Protein AF-A0A7J6W605-F1 (afdb_monomer_lite)

Sequence (290 aa):
GKMGASLHRSYKHRAIGGKPPYLTPFFGMFGYGGFIASMHLGRHAEVSSKTKDSKKVYTLHLSREALINSREKTWKTDGGIRDPLEDEISSSPHGSFTKVEISELKLKLLDIGQLKCRLKDIYFPYIQCDEMLGTGKTTTPIQFQVNDDDLADLEGGEVAITNVNSCNGPDFVLQLRILYQDASTVTSSGEPQEAHARLKCVYYPIVKGKESINTILERLRVEGDIVAETFDTFSRTSIRRLGRLLPDARWVAFQVCRQILGLNPGQQWKLSSWSTLGVEGISSGVLKCV

Foldseek 3Di:
DDQQPDPLCVVVVVQFPDDPVLQDPSPPNGRCVVVCVLVQFAQKKKKWWWDQPDQKIKIWIDGNCQVVVPPDPDGDGDIDIGGDDPVRCVVCVSRIDIDMDHPHTPDDDDDLLVVLQVVCQQQVCQQWNCPPPDDSDTDGNDFDDDPNDTSNPRCDHLVNLDVVQWDPDDKDKDKDKDWADDPVCPPDPDDTDIHIDMKTKIWFDQDPNRTSVVVSVVRCVVSVNPCPDDPQRDQLEWDDRSSGTDVPPGDSDDVVVCVVVVVDPDDDDDDPDDDDDDDDDDPDTDIRID

Structure (mmCIF, N/CA/C/O backbone):
data_AF-A0A7J6W605-F1
#
_entry.id   AF-A0A7J6W605-F1
#
loop_
_atom_site.group_PDB
_atom_site.id
_atom_site.type_symbol
_atom_site.label_atom_id
_atom_site.label_alt_id
_atom_site.label_comp_id
_atom_site.label_asym_id
_atom_site.label_entity_id
_atom_site.label_seq_id
_atom_site.pdbx_PDB_ins_code
_atom_site.Cartn_x
_atom_site.Cartn_y
_atom_site.Cartn_z
_atom_site.occupancy
_atom_site.B_iso_or_equiv
_atom_site.auth_seq_id
_atom_site.auth_comp_id
_atom_site.auth_asym_id
_atom_site.auth_atom_id
_atom_site.pdbx_PDB_model_num
ATOM 1 N N . GLY A 1 1 ? 22.984 4.582 -11.626 1.00 57.59 1 GLY A N 1
ATOM 2 C CA . GLY A 1 1 ? 22.514 5.152 -10.342 1.00 57.59 1 GLY A CA 1
ATOM 3 C C . GLY A 1 1 ? 23.136 4.399 -9.178 1.00 57.59 1 GLY A C 1
ATOM 4 O O . GLY A 1 1 ? 23.666 3.320 -9.397 1.00 57.59 1 GLY A O 1
ATOM 5 N N . LYS A 1 2 ? 23.101 4.942 -7.954 1.00 64.50 2 LYS A N 1
ATOM 6 C CA . LYS A 1 2 ? 23.580 4.240 -6.749 1.00 64.50 2 LYS A CA 1
ATOM 7 C C . LYS A 1 2 ? 22.385 3.651 -6.002 1.00 64.50 2 LYS A C 1
ATOM 9 O O . LYS A 1 2 ? 21.444 4.378 -5.693 1.00 64.50 2 LYS A O 1
ATOM 14 N N . MET A 1 3 ? 22.416 2.353 -5.708 1.00 65.38 3 MET A N 1
ATOM 15 C CA . MET A 1 3 ? 21.378 1.732 -4.885 1.00 65.38 3 MET A CA 1
ATOM 16 C C . MET A 1 3 ? 21.363 2.406 -3.505 1.00 65.38 3 MET A C 1
ATOM 18 O O . MET A 1 3 ? 22.424 2.665 -2.936 1.00 65.38 3 MET A O 1
ATOM 22 N N . GLY A 1 4 ? 20.181 2.773 -3.010 1.00 63.22 4 GLY A N 1
ATOM 23 C CA . GLY A 1 4 ? 20.048 3.543 -1.771 1.00 63.22 4 GLY A CA 1
ATOM 24 C C . GLY A 1 4 ? 20.180 5.057 -1.902 1.00 63.22 4 GLY A C 1
ATOM 25 O O . GLY A 1 4 ? 19.908 5.783 -0.942 1.00 63.22 4 GLY A O 1
ATOM 26 N N . ALA A 1 5 ? 20.553 5.567 -3.078 1.00 62.28 5 ALA A N 1
ATOM 27 C CA . ALA A 1 5 ? 20.448 6.989 -3.368 1.00 62.28 5 ALA A CA 1
ATOM 28 C C . ALA A 1 5 ? 18.992 7.302 -3.721 1.00 62.28 5 ALA A C 1
ATOM 30 O O . ALA A 1 5 ? 18.555 7.149 -4.857 1.00 62.28 5 ALA A O 1
ATOM 31 N N . SER A 1 6 ? 18.220 7.709 -2.717 1.00 64.06 6 SER A N 1
ATOM 32 C CA . SER A 1 6 ? 16.871 8.214 -2.933 1.00 64.06 6 SER A CA 1
ATOM 33 C C . SER A 1 6 ? 16.889 9.734 -2.903 1.00 64.06 6 SER A C 1
ATOM 35 O O . SER A 1 6 ? 17.181 10.314 -1.858 1.00 64.06 6 SER A O 1
ATOM 37 N N . LEU A 1 7 ? 16.517 10.378 -4.015 1.00 66.00 7 LEU A N 1
ATOM 38 C CA . LEU A 1 7 ? 16.208 11.817 -4.032 1.00 66.00 7 LEU A CA 1
ATOM 39 C C . LEU A 1 7 ? 15.161 12.159 -2.971 1.00 66.00 7 LEU A C 1
ATOM 41 O O . LEU A 1 7 ? 15.209 13.193 -2.330 1.00 66.00 7 LEU A O 1
ATOM 45 N N . HIS A 1 8 ? 14.270 11.217 -2.702 1.00 62.38 8 HIS A N 1
ATOM 46 C CA . HIS A 1 8 ? 13.232 11.332 -1.705 1.00 62.38 8 HIS A CA 1
ATOM 47 C C . HIS A 1 8 ? 13.766 11.522 -0.263 1.00 62.38 8 HIS A C 1
ATOM 49 O O . HIS A 1 8 ? 13.072 12.067 0.597 1.00 62.38 8 HIS A O 1
ATOM 55 N N . ARG A 1 9 ? 15.031 11.159 0.012 1.00 64.06 9 ARG A N 1
ATOM 56 C CA . ARG A 1 9 ? 15.681 11.409 1.308 1.00 64.06 9 ARG A CA 1
ATOM 57 C C . ARG A 1 9 ? 15.825 12.905 1.604 1.00 64.06 9 ARG A C 1
ATOM 59 O O . ARG A 1 9 ? 15.680 13.285 2.765 1.00 64.06 9 ARG A O 1
ATOM 66 N N . SER A 1 10 ? 16.069 13.750 0.598 1.00 66.12 10 SER A N 1
ATOM 67 C CA . SER A 1 10 ? 16.176 15.204 0.809 1.00 66.12 10 SER A CA 1
ATOM 68 C C . SER A 1 10 ? 14.838 15.825 1.233 1.00 66.12 10 SER A C 1
ATOM 70 O O . SER A 1 10 ? 14.813 16.830 1.940 1.00 66.12 10 SER A O 1
ATOM 72 N N . TYR A 1 11 ? 13.723 15.166 0.907 1.00 69.38 11 TYR A N 1
ATOM 73 C CA . TYR A 1 11 ? 12.371 15.581 1.280 1.00 69.38 11 TYR A CA 1
ATOM 74 C C . TYR A 1 11 ? 11.881 14.982 2.606 1.00 69.38 11 TYR A C 1
ATOM 76 O O . TYR A 1 11 ? 10.733 15.209 2.977 1.00 69.38 11 TYR A O 1
ATOM 84 N N . LYS A 1 12 ? 12.726 14.263 3.366 1.00 69.50 12 LYS A N 1
ATOM 85 C CA . LYS A 1 12 ? 12.335 13.649 4.652 1.00 69.50 12 LYS A CA 1
ATOM 86 C C . LYS A 1 12 ? 11.742 14.664 5.638 1.00 69.50 12 LYS A C 1
ATOM 88 O O . LYS A 1 12 ? 10.815 14.320 6.361 1.00 69.50 12 LYS A O 1
ATOM 93 N N . HIS A 1 13 ? 12.237 15.902 5.642 1.00 69.81 13 HIS A N 1
ATOM 94 C CA . HIS A 1 13 ? 11.709 16.973 6.493 1.00 69.81 13 HIS A CA 1
ATOM 95 C C . HIS A 1 13 ? 10.225 17.271 6.214 1.00 69.81 13 HIS A C 1
ATOM 97 O O . HIS A 1 13 ? 9.493 17.588 7.140 1.00 69.81 13 HIS A O 1
ATOM 103 N N . ARG A 1 14 ? 9.744 17.079 4.974 1.00 72.62 14 ARG A N 1
ATOM 104 C CA . ARG A 1 14 ? 8.328 17.272 4.604 1.00 72.62 14 ARG A CA 1
ATOM 105 C C . ARG A 1 14 ? 7.396 16.196 5.163 1.00 72.62 14 ARG A C 1
ATOM 107 O O . ARG A 1 14 ? 6.183 16.371 5.147 1.00 72.62 14 ARG A O 1
ATOM 114 N N . ALA A 1 15 ? 7.952 15.079 5.628 1.00 69.31 15 ALA A N 1
ATOM 115 C CA . ALA A 1 15 ? 7.196 14.037 6.312 1.00 69.31 15 ALA A CA 1
ATOM 116 C C . ALA A 1 15 ? 7.002 14.332 7.813 1.00 69.31 15 ALA A C 1
ATOM 118 O O . ALA A 1 15 ? 6.286 13.593 8.482 1.00 69.31 15 ALA A O 1
ATOM 119 N N . ILE A 1 16 ? 7.648 15.375 8.349 1.00 68.06 16 ILE A N 1
ATOM 120 C CA . ILE A 1 16 ? 7.584 15.780 9.759 1.00 68.06 16 ILE A CA 1
ATOM 121 C C . ILE A 1 16 ? 6.703 17.033 9.866 1.00 68.06 16 ILE A C 1
ATOM 123 O O . ILE A 1 16 ? 6.793 17.922 9.025 1.00 68.06 16 ILE A O 1
ATOM 127 N N . GLY A 1 17 ? 5.836 17.099 10.882 1.00 60.41 17 GLY A N 1
ATOM 128 C CA . GLY A 1 17 ? 5.016 18.288 11.163 1.00 60.41 17 GLY A CA 1
ATOM 129 C C . GLY A 1 17 ? 3.848 18.536 10.196 1.00 60.41 17 GLY A C 1
ATOM 130 O O . GLY A 1 17 ? 3.295 19.633 10.173 1.00 60.41 17 GLY A O 1
ATOM 131 N N . GLY A 1 18 ? 3.460 17.543 9.385 1.00 69.00 18 GLY A N 1
ATOM 132 C CA . GLY A 1 18 ? 2.234 17.611 8.580 1.00 69.00 18 GLY A CA 1
ATOM 133 C C . GLY A 1 18 ? 0.972 17.686 9.450 1.00 69.00 18 GLY A C 1
ATOM 134 O O . GLY A 1 18 ? 1.028 17.448 10.650 1.00 69.00 18 GLY A O 1
ATOM 135 N N . LYS A 1 19 ? -0.191 17.983 8.861 1.00 74.38 19 LYS A N 1
ATOM 136 C CA . LYS A 1 19 ? -1.471 17.920 9.589 1.00 74.38 19 LYS A CA 1
ATOM 137 C C . LYS A 1 19 ? -2.012 16.480 9.611 1.00 74.38 19 LYS A C 1
ATOM 139 O O . LYS A 1 19 ? -1.843 15.769 8.613 1.00 74.38 19 LYS A O 1
ATOM 144 N N . PRO A 1 20 ? -2.677 16.040 10.697 1.00 73.19 20 PRO A N 1
ATOM 145 C CA . PRO A 1 20 ? -3.442 14.795 10.691 1.00 73.19 20 PRO A CA 1
ATOM 146 C C . PRO A 1 20 ? -4.419 14.734 9.502 1.00 73.19 20 PRO A C 1
ATOM 148 O O . PRO A 1 20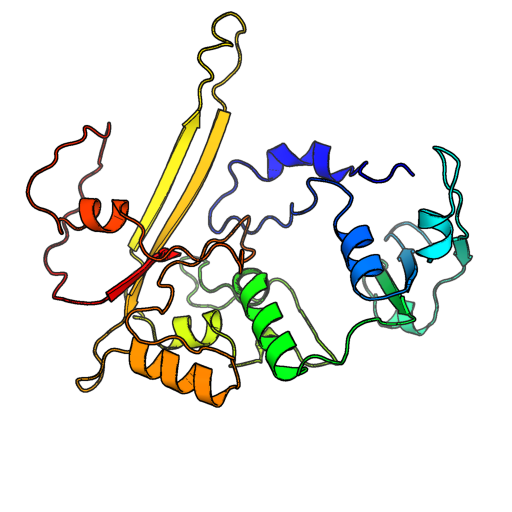 ? -4.933 15.785 9.114 1.00 73.19 20 PRO A O 1
ATOM 151 N N . PRO A 1 21 ? -4.683 13.548 8.918 1.00 73.50 21 PRO A N 1
ATOM 152 C CA . PRO A 1 21 ? -4.197 12.215 9.303 1.00 73.50 21 PRO A CA 1
ATOM 153 C C . PRO A 1 21 ? -2.798 11.847 8.768 1.00 73.50 21 PRO A C 1
ATOM 155 O O . PRO A 1 21 ? -2.443 10.672 8.692 1.00 73.50 21 PRO A O 1
ATOM 158 N N . TYR A 1 22 ? -1.973 12.844 8.431 1.00 80.75 22 TYR A N 1
ATOM 159 C CA . TYR A 1 22 ? -0.584 12.670 7.991 1.00 80.75 22 TYR A CA 1
ATOM 160 C C . TYR A 1 22 ? -0.449 11.838 6.703 1.00 80.75 22 TYR A C 1
ATOM 162 O O . TYR A 1 22 ? 0.471 11.035 6.565 1.00 80.75 22 TYR A O 1
ATOM 170 N N . LEU A 1 23 ? -1.352 12.048 5.737 1.00 79.00 23 LEU A N 1
ATOM 171 C CA . LEU A 1 23 ? -1.399 11.326 4.455 1.00 79.00 23 LEU A CA 1
ATOM 172 C C . LEU A 1 23 ? -0.409 11.865 3.418 1.00 79.00 23 LEU A C 1
ATOM 174 O O . LEU A 1 23 ? -0.731 12.025 2.243 1.00 79.00 23 LEU A O 1
ATOM 178 N N . THR A 1 24 ? 0.820 12.157 3.829 1.00 78.25 24 THR A N 1
ATOM 179 C CA . THR A 1 24 ? 1.853 12.586 2.889 1.00 78.25 24 THR A CA 1
ATOM 180 C C . THR A 1 24 ? 2.593 11.355 2.360 1.00 78.25 24 THR A C 1
ATOM 182 O O . THR A 1 24 ? 3.157 10.603 3.155 1.00 78.25 24 THR A O 1
ATOM 185 N N . PRO A 1 25 ? 2.614 11.096 1.036 1.00 74.19 25 PRO A N 1
ATOM 186 C CA . PRO A 1 25 ? 3.151 9.856 0.460 1.00 74.19 25 PRO A CA 1
ATOM 187 C C . PRO A 1 25 ? 4.691 9.820 0.455 1.00 74.19 25 PRO A C 1
ATOM 189 O O . PRO A 1 25 ? 5.326 9.316 -0.471 1.00 74.19 25 PRO A O 1
ATOM 192 N N . PHE A 1 26 ? 5.323 10.351 1.505 1.00 77.25 26 PHE A N 1
ATOM 193 C CA . PHE A 1 26 ? 6.764 10.440 1.641 1.00 77.25 26 PHE A CA 1
ATOM 194 C C . PHE A 1 26 ? 7.385 9.146 2.219 1.00 77.25 26 PHE A C 1
ATOM 196 O O . PHE A 1 26 ? 8.139 9.173 3.196 1.00 77.25 26 PHE A O 1
ATOM 203 N N . PHE A 1 27 ? 7.113 7.990 1.605 1.00 78.12 27 PHE A N 1
ATOM 204 C CA . PHE A 1 27 ? 7.544 6.682 2.131 1.00 78.12 27 PHE A CA 1
ATOM 205 C C . PHE A 1 27 ? 9.023 6.344 1.873 1.00 78.12 27 PHE A C 1
ATOM 207 O O . PHE A 1 27 ? 9.638 5.578 2.622 1.00 78.12 27 PHE A O 1
ATOM 214 N N . GLY A 1 28 ? 9.614 6.900 0.813 1.00 74.38 28 GLY A N 1
ATOM 215 C CA . GLY A 1 28 ? 10.965 6.571 0.357 1.00 74.38 28 GLY A CA 1
ATOM 216 C C . GLY A 1 28 ? 12.072 7.135 1.251 1.00 74.38 28 GLY A C 1
ATOM 217 O O . GLY A 1 28 ? 12.635 8.184 0.959 1.00 74.38 28 GLY A O 1
ATOM 218 N N . MET A 1 29 ? 12.434 6.443 2.334 1.00 72.00 29 MET A N 1
ATOM 219 C CA . MET A 1 29 ? 13.548 6.879 3.198 1.00 72.00 29 MET A CA 1
ATOM 220 C C . MET A 1 29 ? 14.916 6.363 2.751 1.00 72.00 29 MET A C 1
ATOM 222 O O . MET A 1 29 ? 15.926 7.064 2.847 1.00 72.00 29 MET A O 1
ATOM 226 N N . PHE A 1 30 ? 14.957 5.095 2.337 1.00 76.06 30 PHE A N 1
ATOM 227 C CA . PHE A 1 30 ? 16.211 4.352 2.238 1.00 76.06 30 PHE A CA 1
ATOM 228 C C . PHE A 1 30 ? 16.666 4.115 0.802 1.00 76.06 30 PHE A C 1
ATOM 230 O O . PHE A 1 30 ? 17.845 3.884 0.602 1.00 76.06 30 PHE A O 1
ATOM 237 N N . GLY A 1 31 ? 15.771 4.192 -0.189 1.00 78.88 31 GLY A N 1
ATOM 238 C CA . GLY A 1 31 ? 16.135 4.009 -1.601 1.00 78.88 31 GLY A CA 1
ATOM 239 C C . GLY A 1 31 ? 16.406 2.564 -2.030 1.00 78.88 31 GLY A C 1
ATOM 240 O O . GLY A 1 31 ? 16.980 2.359 -3.093 1.00 78.88 31 GLY A O 1
ATOM 241 N N . TYR A 1 32 ? 15.998 1.581 -1.222 1.00 83.00 32 TYR A N 1
ATOM 242 C CA . TYR A 1 32 ? 16.122 0.149 -1.533 1.00 83.00 32 TYR A CA 1
ATOM 243 C C . TYR A 1 32 ? 14.769 -0.562 -1.676 1.00 83.00 32 TYR A C 1
ATOM 245 O O . TYR A 1 32 ? 14.723 -1.670 -2.190 1.00 83.00 32 TYR A O 1
ATOM 253 N N . GLY A 1 33 ? 13.665 0.058 -1.235 1.00 86.44 33 GLY A N 1
ATOM 254 C CA . GLY A 1 33 ? 12.371 -0.618 -1.071 1.00 86.44 33 GLY A CA 1
ATOM 255 C C . GLY A 1 33 ? 11.858 -1.302 -2.339 1.00 86.44 33 GLY A C 1
ATOM 256 O O . GLY A 1 33 ? 11.615 -2.502 -2.317 1.00 86.44 33 GLY A O 1
ATOM 257 N N . GLY A 1 34 ? 11.760 -0.566 -3.451 1.00 87.94 34 GLY A N 1
ATOM 258 C CA . GLY A 1 34 ? 11.280 -1.129 -4.720 1.00 87.94 34 GLY A CA 1
ATOM 259 C C . GLY A 1 34 ? 12.187 -2.231 -5.272 1.00 87.94 34 GLY A C 1
ATOM 260 O O . GLY A 1 34 ? 11.702 -3.237 -5.771 1.00 87.94 34 GLY A O 1
ATOM 261 N N . PHE A 1 35 ? 13.500 -2.079 -5.104 1.00 86.38 35 PHE A N 1
ATOM 262 C CA . PHE A 1 35 ? 14.483 -3.060 -5.549 1.00 86.38 35 PHE A CA 1
ATOM 263 C C . PHE A 1 35 ? 14.418 -4.362 -4.739 1.00 86.38 35 PHE A C 1
ATOM 265 O O . PHE A 1 35 ? 14.412 -5.453 -5.299 1.00 86.38 35 PHE A O 1
ATOM 272 N N . ILE A 1 36 ? 14.345 -4.257 -3.410 1.00 88.56 36 ILE A N 1
ATOM 273 C CA . ILE A 1 36 ? 14.202 -5.428 -2.541 1.00 88.56 36 ILE A CA 1
ATOM 274 C C . ILE A 1 36 ? 12.865 -6.117 -2.810 1.00 88.56 36 ILE A C 1
ATOM 276 O O . ILE A 1 36 ? 12.840 -7.338 -2.911 1.00 88.56 36 ILE A O 1
ATOM 280 N N . ALA A 1 37 ? 11.779 -5.356 -2.978 1.00 90.94 37 ALA A N 1
ATOM 281 C CA . ALA A 1 37 ? 10.467 -5.915 -3.287 1.00 90.94 37 ALA A CA 1
ATOM 282 C C . ALA A 1 37 ? 10.479 -6.701 -4.607 1.00 90.94 37 ALA A C 1
ATOM 284 O O . ALA A 1 37 ? 10.053 -7.853 -4.628 1.00 90.94 37 ALA A O 1
ATOM 285 N N . SER A 1 38 ? 11.026 -6.135 -5.687 1.00 92.06 38 SER A N 1
ATOM 286 C CA . SER A 1 38 ? 11.052 -6.820 -6.982 1.00 92.06 38 SER A CA 1
ATOM 287 C C . SER A 1 38 ? 11.907 -8.091 -6.961 1.00 92.06 38 SER A C 1
ATOM 289 O O . SER A 1 38 ? 11.465 -9.141 -7.423 1.00 92.06 38 SER A O 1
ATOM 291 N N . MET A 1 39 ? 13.085 -8.036 -6.331 1.00 90.75 39 MET A N 1
ATOM 292 C CA . MET A 1 39 ? 13.974 -9.196 -6.177 1.00 90.75 39 MET A CA 1
ATOM 293 C C . MET A 1 39 ? 13.464 -10.222 -5.156 1.00 90.75 39 MET A C 1
ATOM 295 O O . MET A 1 39 ? 13.917 -11.371 -5.157 1.00 90.75 39 MET A O 1
ATOM 299 N N . HIS A 1 40 ? 12.554 -9.835 -4.263 1.00 89.94 40 HIS A N 1
ATOM 300 C CA . HIS A 1 40 ? 11.866 -10.762 -3.371 1.00 89.94 40 HIS A CA 1
ATOM 301 C C . HIS A 1 40 ? 10.781 -11.534 -4.130 1.00 89.94 40 HIS A C 1
ATOM 303 O O . HIS A 1 40 ? 10.715 -12.756 -4.014 1.00 89.94 40 HIS A O 1
ATOM 309 N N . LEU A 1 41 ? 9.994 -10.834 -4.953 1.00 91.62 41 LEU A N 1
ATOM 310 C CA . LEU A 1 41 ? 8.881 -11.407 -5.712 1.00 91.62 41 LEU A CA 1
ATOM 311 C C . LEU A 1 41 ? 9.340 -12.300 -6.873 1.00 91.62 41 LEU A C 1
ATOM 313 O O . LEU A 1 41 ? 8.776 -13.377 -7.061 1.00 91.62 41 LEU A O 1
ATOM 317 N N . GLY A 1 42 ? 10.371 -11.893 -7.618 1.00 93.12 42 GLY A N 1
ATOM 318 C CA . GLY A 1 42 ? 10.865 -12.623 -8.788 1.00 93.12 42 GLY A CA 1
ATOM 319 C C . GLY A 1 42 ? 12.385 -12.623 -8.923 1.00 93.12 42 GLY A C 1
ATOM 320 O O . GLY A 1 42 ? 13.126 -12.348 -7.967 1.00 93.12 42 GLY A O 1
ATOM 321 N N . ARG A 1 43 ? 12.870 -12.997 -10.109 1.00 93.12 43 ARG A N 1
ATOM 322 C CA . ARG A 1 43 ? 14.308 -12.961 -10.449 1.00 93.12 43 ARG A CA 1
ATOM 323 C C . ARG A 1 43 ? 14.652 -11.820 -11.395 1.00 93.12 43 ARG A C 1
ATOM 325 O O . ARG A 1 43 ? 15.775 -11.320 -11.341 1.00 93.12 43 ARG A O 1
ATOM 332 N N . HIS A 1 44 ? 13.673 -11.360 -12.165 1.00 93.94 44 HIS A N 1
ATOM 333 C CA . HIS A 1 44 ? 13.831 -10.277 -13.119 1.00 93.94 44 HIS A CA 1
ATOM 334 C C . HIS A 1 44 ? 12.788 -9.191 -12.881 1.00 93.94 44 HIS A C 1
ATOM 336 O O . HIS A 1 44 ? 11.654 -9.481 -12.500 1.00 93.94 44 HIS A O 1
ATOM 342 N N . ALA A 1 45 ? 13.188 -7.940 -13.088 1.00 95.75 45 ALA A N 1
ATOM 343 C CA . ALA A 1 45 ? 12.281 -6.809 -13.070 1.00 95.75 45 ALA A CA 1
ATOM 344 C C . ALA A 1 45 ? 12.635 -5.810 -14.170 1.00 95.75 45 ALA A C 1
ATOM 346 O O . ALA A 1 45 ? 13.779 -5.368 -14.260 1.00 95.75 45 ALA A O 1
ATOM 347 N N . GLU A 1 46 ? 11.651 -5.427 -14.969 1.00 95.94 46 GLU A N 1
ATOM 348 C CA . GLU A 1 46 ? 11.752 -4.346 -15.939 1.00 95.94 46 GLU A CA 1
ATOM 349 C C . GLU A 1 46 ? 10.992 -3.130 -15.418 1.00 95.94 46 GLU A C 1
ATOM 351 O O . GLU A 1 46 ? 9.836 -3.225 -15.007 1.00 95.94 46 GLU A O 1
ATOM 356 N N . VAL A 1 47 ? 11.657 -1.978 -15.412 1.00 95.94 47 VAL A N 1
ATOM 357 C CA . VAL A 1 47 ? 11.048 -0.699 -15.056 1.00 95.94 47 VAL A CA 1
ATOM 358 C C . VAL A 1 47 ? 10.975 0.152 -16.312 1.00 95.94 47 VAL A C 1
ATOM 360 O O . VAL A 1 47 ? 12.011 0.564 -16.826 1.00 95.94 47 VAL A O 1
ATOM 363 N N . SER A 1 48 ? 9.761 0.443 -16.770 1.00 96.88 48 SER A N 1
ATOM 364 C CA . SER A 1 48 ? 9.488 1.390 -17.854 1.00 96.88 48 SER A CA 1
ATOM 365 C C . SER A 1 48 ? 8.913 2.674 -17.263 1.00 96.88 48 SER A C 1
ATOM 367 O O . SER A 1 48 ? 7.951 2.629 -16.496 1.00 96.88 48 SER A O 1
ATOM 369 N N . SER A 1 49 ? 9.491 3.831 -17.576 1.00 96.81 49 SER A N 1
ATOM 370 C CA . SER A 1 49 ? 9.029 5.109 -17.025 1.00 96.81 49 SER A CA 1
ATOM 371 C C . SER A 1 49 ? 9.062 6.229 -18.055 1.00 96.81 49 SER A C 1
ATOM 373 O O . SER A 1 49 ? 9.998 6.356 -18.850 1.00 96.81 49 SER A O 1
ATOM 375 N N . LYS A 1 50 ? 8.032 7.074 -18.004 1.00 96.38 50 LYS A N 1
ATOM 376 C CA . LYS A 1 50 ? 7.892 8.274 -18.822 1.00 96.38 50 LYS A CA 1
ATOM 377 C C . LYS A 1 50 ? 7.426 9.422 -17.940 1.00 96.38 50 LYS A C 1
ATOM 379 O O . LYS A 1 50 ? 6.386 9.339 -17.288 1.00 96.38 50 LYS A O 1
ATOM 384 N N . THR A 1 51 ? 8.180 10.515 -17.944 1.00 95.25 51 THR A N 1
ATOM 385 C CA . THR A 1 51 ? 7.760 11.768 -17.310 1.00 95.25 51 THR A CA 1
ATOM 386 C C . THR A 1 51 ? 6.846 12.560 -18.242 1.00 95.25 51 THR A C 1
ATOM 388 O O . THR A 1 51 ? 6.832 12.340 -19.455 1.00 95.25 51 THR A O 1
ATOM 391 N N . LYS A 1 52 ? 6.104 13.520 -17.680 1.00 93.81 52 LYS A N 1
ATOM 392 C CA . LYS A 1 52 ? 5.173 14.365 -18.440 1.00 93.81 52 LYS A CA 1
ATOM 393 C C . LYS A 1 52 ? 5.866 15.128 -19.575 1.00 93.81 52 LYS A C 1
ATOM 395 O O . LYS A 1 52 ? 5.314 15.240 -20.663 1.00 93.81 52 LYS A O 1
ATOM 400 N N . ASP A 1 53 ? 7.095 15.576 -19.327 1.00 93.12 53 ASP A N 1
ATOM 401 C CA . ASP A 1 53 ? 7.874 16.384 -20.271 1.00 93.12 53 ASP A CA 1
ATOM 402 C C . ASP A 1 53 ? 8.664 15.536 -21.282 1.00 93.12 53 ASP A C 1
ATOM 404 O O . ASP A 1 53 ? 9.093 16.034 -22.323 1.00 93.12 53 ASP A O 1
ATOM 408 N N . SER A 1 54 ? 8.865 14.244 -21.002 1.00 93.25 54 SER A N 1
ATOM 409 C CA . SER A 1 54 ? 9.563 13.341 -21.917 1.00 93.25 54 SER A CA 1
ATOM 410 C C . SER A 1 54 ? 8.617 12.801 -22.983 1.00 93.25 54 SER A C 1
ATOM 412 O O . SER A 1 54 ? 7.525 12.319 -22.680 1.00 93.25 54 SER A O 1
ATOM 414 N N . LYS A 1 55 ? 9.073 12.783 -24.240 1.00 94.50 55 LYS A N 1
ATOM 415 C CA . LYS A 1 55 ? 8.391 12.074 -25.337 1.00 94.50 55 LYS A CA 1
ATOM 416 C C . LYS A 1 55 ? 8.739 10.584 -25.396 1.00 94.50 55 LYS A C 1
ATOM 418 O O . LYS A 1 55 ? 7.991 9.821 -25.991 1.00 94.50 55 LYS A O 1
ATOM 423 N N . LYS A 1 56 ? 9.858 10.179 -24.789 1.00 97.25 56 LYS A N 1
ATOM 424 C CA . LYS A 1 56 ? 10.372 8.805 -24.823 1.00 97.25 56 LYS A CA 1
ATOM 425 C C . LYS A 1 56 ? 10.150 8.090 -23.492 1.00 97.25 56 LYS A C 1
ATOM 427 O O . LYS A 1 56 ? 10.110 8.731 -22.436 1.00 97.25 56 LYS A O 1
ATOM 432 N N . VAL A 1 57 ? 10.052 6.768 -23.565 1.00 97.56 57 VAL A N 1
ATOM 433 C CA . VAL A 1 57 ? 10.040 5.869 -22.411 1.00 97.56 57 VAL A CA 1
ATOM 434 C C . VAL A 1 57 ? 11.460 5.394 -22.155 1.00 97.56 57 VAL A C 1
ATOM 436 O O . VAL A 1 57 ? 12.152 4.958 -23.076 1.00 97.56 57 VAL A O 1
ATOM 439 N N . TYR A 1 58 ? 11.880 5.474 -20.898 1.00 97.00 58 TYR A N 1
ATOM 440 C CA . TYR A 1 58 ? 13.151 4.940 -20.431 1.00 97.00 58 TYR A CA 1
ATOM 441 C C . TYR A 1 58 ? 12.908 3.591 -19.768 1.00 97.00 58 TYR A C 1
ATOM 443 O O . TYR A 1 58 ? 12.041 3.485 -18.896 1.00 97.00 58 TYR A O 1
ATOM 451 N N . THR A 1 59 ? 13.679 2.585 -20.166 1.00 96.69 59 THR A N 1
ATOM 452 C CA . THR A 1 59 ? 13.602 1.235 -19.610 1.00 96.69 59 THR A CA 1
ATOM 453 C C . THR A 1 59 ? 14.870 0.890 -18.842 1.00 96.69 59 THR A C 1
ATOM 455 O O . THR A 1 59 ? 15.976 1.306 -19.198 1.00 96.69 59 THR A O 1
ATOM 458 N N . LEU A 1 60 ? 14.702 0.138 -17.760 1.00 94.12 60 LEU A N 1
ATOM 459 C CA . LEU A 1 60 ? 15.785 -0.407 -16.956 1.00 94.12 60 LEU A CA 1
ATOM 460 C C . LEU A 1 60 ? 15.474 -1.866 -16.651 1.00 94.12 60 LEU A C 1
ATOM 462 O O . LEU A 1 60 ? 14.434 -2.166 -16.062 1.00 94.12 60 LEU A O 1
ATOM 466 N N . HIS A 1 61 ? 16.396 -2.756 -16.995 1.00 93.06 61 HIS A N 1
ATOM 467 C CA . HIS A 1 61 ? 16.289 -4.172 -16.672 1.00 93.06 61 HIS A CA 1
ATOM 468 C C . HIS A 1 61 ? 17.077 -4.472 -15.410 1.00 93.06 61 HIS A C 1
ATOM 470 O O . HIS A 1 61 ? 18.155 -3.938 -15.189 1.00 93.06 61 HIS A O 1
ATOM 476 N N . LEU A 1 62 ? 16.530 -5.315 -14.546 1.00 90.88 62 LEU A N 1
ATOM 477 C CA . LEU A 1 62 ? 17.168 -5.760 -13.318 1.00 90.88 62 LEU A CA 1
ATOM 478 C C . LEU A 1 62 ? 17.115 -7.281 -13.289 1.00 90.88 62 LEU A C 1
ATOM 480 O O . LEU A 1 62 ? 16.044 -7.870 -13.404 1.00 90.88 62 LEU A O 1
ATOM 484 N N . SER A 1 63 ? 18.268 -7.916 -13.095 1.00 89.69 63 SER A N 1
ATOM 485 C CA . SER A 1 63 ? 18.381 -9.362 -12.894 1.00 89.69 63 SER A CA 1
ATOM 486 C C . SER A 1 63 ? 19.064 -9.636 -11.566 1.00 89.69 63 SER A C 1
ATOM 488 O O . SER A 1 63 ? 20.143 -9.103 -11.286 1.00 89.69 63 SER A O 1
ATOM 490 N N . ARG A 1 64 ? 18.460 -10.510 -10.761 1.00 88.31 64 ARG A N 1
ATOM 491 C CA . ARG A 1 64 ? 19.012 -10.962 -9.483 1.00 88.31 64 ARG A CA 1
ATOM 492 C C . ARG A 1 64 ? 20.405 -11.569 -9.643 1.00 88.31 64 ARG A C 1
ATOM 494 O O . ARG A 1 64 ? 21.274 -11.349 -8.804 1.00 88.31 64 ARG A O 1
ATOM 501 N N . GLU A 1 65 ? 20.619 -12.334 -10.700 1.00 86.25 65 GLU A N 1
ATOM 502 C CA . GLU A 1 65 ? 21.862 -13.047 -10.986 1.00 86.25 65 GLU A CA 1
ATOM 503 C C . GLU A 1 65 ? 22.973 -12.053 -11.309 1.00 86.25 65 GLU A C 1
ATOM 505 O O . GLU A 1 65 ? 24.066 -12.171 -10.759 1.00 86.25 65 GLU A O 1
ATOM 510 N N . ALA A 1 66 ? 22.678 -11.030 -12.115 1.00 82.94 66 ALA A N 1
ATOM 511 C CA . ALA A 1 66 ? 23.625 -9.953 -12.403 1.00 82.94 66 ALA A CA 1
ATOM 512 C C . ALA A 1 66 ? 24.052 -9.208 -11.125 1.00 82.94 66 ALA A C 1
ATOM 514 O O . ALA A 1 66 ? 25.211 -8.823 -10.982 1.00 82.94 66 ALA A O 1
ATOM 515 N N . LEU A 1 67 ? 23.133 -9.052 -10.169 1.00 78.31 67 LEU A N 1
ATOM 516 C CA . LEU A 1 67 ? 23.394 -8.382 -8.895 1.00 78.31 67 LEU A CA 1
ATOM 517 C C . LEU A 1 67 ? 24.232 -9.233 -7.937 1.00 78.31 67 LEU A C 1
ATOM 519 O O . LEU A 1 67 ? 25.138 -8.711 -7.295 1.00 78.31 67 LEU A O 1
ATOM 523 N N . ILE A 1 68 ? 23.942 -10.532 -7.838 1.00 81.50 68 ILE A N 1
ATOM 524 C CA . ILE A 1 68 ? 24.654 -11.453 -6.937 1.00 81.50 68 ILE A CA 1
ATOM 525 C C . ILE A 1 68 ? 26.043 -11.797 -7.473 1.00 81.50 68 ILE A C 1
ATOM 527 O O . ILE A 1 68 ? 26.992 -11.899 -6.701 1.00 81.50 68 ILE A O 1
ATOM 531 N N . ASN A 1 69 ? 26.171 -11.957 -8.790 1.00 76.62 69 ASN A N 1
ATOM 532 C CA . ASN A 1 69 ? 27.428 -12.346 -9.425 1.00 76.62 69 ASN A CA 1
ATOM 533 C C . ASN A 1 69 ? 28.365 -11.154 -9.678 1.00 76.62 69 ASN A C 1
ATOM 535 O O . ASN A 1 69 ? 29.491 -11.351 -10.140 1.00 76.62 69 ASN A O 1
ATOM 539 N N . SER A 1 70 ? 27.935 -9.926 -9.365 1.00 71.44 70 SER A N 1
ATOM 540 C CA . SER A 1 70 ? 28.778 -8.737 -9.465 1.00 71.44 70 SER A CA 1
ATOM 541 C C . SER A 1 70 ? 29.904 -8.795 -8.433 1.00 71.44 70 SER A C 1
ATOM 543 O O . SER A 1 70 ? 29.703 -8.541 -7.247 1.00 71.44 70 SER A O 1
ATOM 545 N N . ARG A 1 71 ? 31.120 -9.095 -8.895 1.00 65.88 71 ARG A N 1
ATOM 546 C CA . ARG A 1 71 ? 32.350 -9.032 -8.082 1.00 65.88 71 ARG A CA 1
ATOM 547 C C . ARG A 1 71 ? 32.875 -7.603 -7.911 1.00 65.88 71 ARG A C 1
ATOM 549 O O . ARG A 1 71 ? 33.764 -7.362 -7.099 1.00 65.88 71 ARG A O 1
ATOM 556 N N . GLU A 1 72 ? 32.331 -6.657 -8.672 1.00 69.12 72 GLU A N 1
ATOM 557 C CA . GLU A 1 72 ? 32.719 -5.251 -8.655 1.00 69.12 72 GLU A CA 1
ATOM 558 C C . GLU A 1 72 ? 31.794 -4.420 -7.755 1.00 69.12 72 GLU A C 1
ATOM 560 O O . GLU A 1 72 ? 30.606 -4.708 -7.604 1.00 69.12 72 GLU A O 1
ATOM 565 N N . LYS A 1 73 ? 32.333 -3.328 -7.188 1.00 68.00 73 LYS A N 1
ATOM 566 C CA . LYS A 1 73 ? 31.554 -2.338 -6.413 1.00 68.00 73 LYS A CA 1
ATOM 567 C C . LYS A 1 73 ? 30.524 -1.588 -7.271 1.00 68.00 73 LYS A C 1
ATOM 569 O O . LYS A 1 73 ? 29.609 -0.970 -6.726 1.00 68.00 73 LYS A O 1
ATOM 574 N N . THR A 1 74 ? 30.687 -1.631 -8.591 1.00 69.06 74 THR A N 1
ATOM 575 C CA . THR A 1 74 ? 29.815 -0.998 -9.576 1.00 69.06 74 THR A CA 1
ATOM 576 C C . THR A 1 74 ? 29.208 -2.093 -10.434 1.00 69.06 74 THR A C 1
ATOM 578 O O . THR A 1 74 ? 29.930 -2.819 -11.102 1.00 69.06 74 THR A O 1
ATOM 581 N N . TRP A 1 75 ? 27.884 -2.200 -10.433 1.00 73.00 75 TRP A N 1
ATOM 582 C CA . TRP A 1 75 ? 27.167 -3.110 -11.317 1.00 73.00 75 TRP A CA 1
ATOM 583 C C . TRP A 1 75 ? 26.597 -2.318 -12.497 1.00 73.00 75 TRP A C 1
ATOM 585 O O . TRP A 1 75 ? 26.166 -1.169 -12.345 1.00 73.00 75 TRP A O 1
ATOM 595 N N . LYS A 1 76 ? 26.631 -2.923 -13.683 1.00 80.38 76 LYS A N 1
ATOM 596 C CA . LYS A 1 76 ? 25.991 -2.409 -14.898 1.00 80.38 76 LYS A CA 1
ATOM 597 C C . LYS A 1 76 ? 24.808 -3.297 -15.228 1.00 80.38 76 LYS A C 1
ATOM 599 O O . LYS A 1 76 ? 24.805 -4.484 -14.910 1.00 80.38 76 LYS A O 1
ATOM 604 N N . THR A 1 77 ? 23.806 -2.713 -15.854 1.00 85.19 77 THR A N 1
ATOM 605 C CA . THR A 1 77 ? 22.623 -3.448 -16.264 1.00 85.19 77 THR A CA 1
ATOM 606 C C . THR A 1 77 ? 22.072 -2.859 -17.539 1.00 85.19 77 THR A C 1
ATOM 608 O O . THR A 1 77 ? 22.435 -1.735 -17.899 1.00 85.19 77 THR A O 1
ATOM 611 N N . ASP A 1 78 ? 21.263 -3.653 -18.221 1.00 86.94 78 ASP A N 1
ATOM 612 C CA . ASP A 1 78 ? 20.700 -3.266 -19.498 1.00 86.94 78 ASP A CA 1
ATOM 613 C C . ASP A 1 78 ? 19.549 -2.272 -19.313 1.00 86.94 78 ASP A C 1
ATOM 615 O O . ASP A 1 78 ? 18.955 -2.132 -18.235 1.00 86.94 78 ASP A O 1
ATOM 619 N N . GLY A 1 79 ? 19.268 -1.536 -20.371 1.00 92.75 79 GLY A N 1
ATOM 620 C CA . GLY A 1 79 ? 18.228 -0.531 -20.402 1.00 92.75 79 GLY A CA 1
ATOM 621 C C . GLY A 1 79 ? 18.158 0.114 -21.772 1.00 92.75 79 GLY A C 1
ATOM 622 O O . GLY A 1 79 ? 19.019 -0.078 -22.629 1.00 92.75 79 GLY A O 1
ATOM 623 N N . GLY A 1 80 ? 17.119 0.905 -21.984 1.00 95.12 80 GLY A N 1
ATOM 624 C CA . GLY A 1 80 ? 16.830 1.420 -23.308 1.00 95.12 80 GLY A CA 1
ATOM 625 C C . GLY A 1 80 ? 16.015 2.695 -23.295 1.00 95.12 80 GLY A C 1
ATOM 626 O O . GLY A 1 80 ? 15.538 3.179 -22.267 1.00 95.12 80 GLY A O 1
ATOM 627 N N . ILE A 1 81 ? 15.883 3.248 -24.493 1.00 97.12 81 ILE A N 1
ATOM 628 C CA . ILE A 1 81 ? 15.014 4.376 -24.789 1.00 97.12 81 ILE A CA 1
ATOM 629 C C . ILE A 1 81 ? 14.151 3.942 -25.964 1.00 97.12 81 ILE A C 1
ATOM 631 O O . ILE A 1 81 ? 14.679 3.554 -27.006 1.00 97.12 81 ILE A O 1
ATOM 635 N N . ARG A 1 82 ? 12.832 4.010 -25.801 1.00 96.88 82 ARG A N 1
ATOM 636 C CA . ARG A 1 82 ? 11.869 3.635 -26.842 1.00 96.88 82 ARG A CA 1
ATOM 637 C C . ARG A 1 82 ? 10.730 4.638 -26.937 1.00 96.88 82 ARG A C 1
ATOM 639 O O . ARG A 1 82 ? 10.562 5.498 -26.067 1.00 96.88 82 ARG A O 1
ATOM 646 N N . ASP A 1 83 ? 9.961 4.536 -28.010 1.00 97.25 83 ASP A N 1
ATOM 647 C CA . ASP A 1 83 ? 8.677 5.219 -28.097 1.00 97.25 83 ASP A CA 1
ATOM 648 C C . ASP A 1 83 ? 7.643 4.566 -27.156 1.00 97.25 83 ASP A C 1
ATOM 650 O O . ASP A 1 83 ? 7.769 3.376 -26.831 1.00 97.25 83 ASP A O 1
ATOM 654 N N . PRO A 1 84 ? 6.668 5.344 -26.646 1.00 95.75 84 PRO A N 1
ATOM 655 C CA . PRO A 1 84 ? 5.559 4.800 -25.871 1.00 95.75 84 PRO A CA 1
ATOM 656 C C . PRO A 1 84 ? 4.739 3.817 -26.705 1.00 95.75 84 PRO A C 1
ATOM 658 O O . PRO A 1 84 ? 4.565 4.022 -27.905 1.00 95.75 84 PRO A O 1
ATOM 661 N N . LEU A 1 85 ? 4.238 2.770 -26.060 1.00 95.50 85 LEU A N 1
ATOM 662 C CA . LEU A 1 85 ? 3.309 1.834 -26.687 1.00 95.50 85 LEU A CA 1
ATOM 663 C C . LEU A 1 85 ? 1.878 2.402 -26.670 1.00 95.50 85 LEU A C 1
ATOM 665 O O . LEU A 1 85 ? 1.553 3.259 -25.847 1.00 95.50 85 LEU A O 1
ATOM 669 N N . GLU A 1 86 ? 1.016 1.926 -27.571 1.00 94.44 86 GLU A N 1
ATOM 670 C CA . GLU A 1 86 ? -0.377 2.396 -27.683 1.00 94.44 86 GLU A CA 1
ATOM 671 C C . GLU A 1 86 ? -1.185 2.161 -26.397 1.00 94.44 86 GLU A C 1
ATOM 673 O O . GLU A 1 86 ? -1.939 3.033 -25.960 1.00 94.44 86 GLU A O 1
ATOM 678 N N . ASP A 1 87 ? -0.983 1.016 -25.739 1.00 93.88 87 ASP A N 1
ATOM 679 C CA . ASP A 1 87 ? -1.601 0.702 -24.450 1.00 93.88 87 ASP A CA 1
ATOM 680 C C . ASP A 1 87 ? -1.137 1.684 -23.364 1.00 93.88 87 ASP A C 1
ATOM 682 O O . ASP A 1 87 ? -1.977 2.264 -22.679 1.00 93.88 87 ASP A O 1
ATOM 686 N N . GLU A 1 88 ? 0.168 1.969 -23.279 1.00 94.44 88 GLU A N 1
ATOM 687 C CA . GLU A 1 88 ? 0.732 2.945 -22.334 1.00 94.44 88 GLU A CA 1
ATOM 688 C C . GLU A 1 88 ? 0.185 4.361 -22.566 1.00 94.44 88 GLU A C 1
ATOM 690 O O . GLU A 1 88 ? -0.068 5.093 -21.605 1.00 94.44 88 GLU A O 1
ATOM 695 N N . ILE A 1 89 ? -0.007 4.764 -23.826 1.00 92.19 89 ILE A N 1
ATOM 696 C CA . ILE A 1 89 ? -0.611 6.057 -24.179 1.00 92.19 89 ILE A CA 1
ATOM 697 C C . ILE A 1 89 ? -2.066 6.094 -23.707 1.00 92.19 89 ILE A C 1
ATOM 699 O O . ILE A 1 89 ? -2.474 7.058 -23.054 1.00 92.19 89 ILE A O 1
ATOM 703 N N . SER A 1 90 ? -2.827 5.035 -23.990 1.00 93.25 90 SER A N 1
ATOM 704 C CA . SER A 1 90 ? -4.242 4.946 -23.621 1.00 93.25 90 SER A CA 1
ATOM 705 C C . SER A 1 90 ? -4.457 4.928 -22.103 1.00 93.25 90 SER A C 1
ATOM 707 O O . SER A 1 90 ? -5.366 5.589 -21.601 1.00 93.25 90 SER A O 1
ATOM 709 N N . SER A 1 91 ? -3.582 4.250 -21.353 1.00 89.56 91 SER A N 1
ATOM 710 C CA . SER A 1 91 ? -3.681 4.102 -19.900 1.00 89.56 91 SER A CA 1
ATOM 711 C C . SER A 1 91 ? -3.080 5.277 -19.123 1.00 89.56 91 SER A C 1
ATOM 713 O O . SER A 1 91 ? -3.211 5.335 -17.900 1.00 89.56 91 SER A O 1
ATOM 715 N N . SER A 1 92 ? -2.394 6.213 -19.792 1.00 92.06 92 SER A N 1
ATOM 716 C CA . SER A 1 92 ? -1.772 7.379 -19.154 1.00 92.06 92 SER A CA 1
ATOM 717 C C . SER A 1 92 ? -2.167 8.706 -19.822 1.00 92.06 92 SER A C 1
ATOM 719 O O . SER A 1 92 ? -1.308 9.454 -20.297 1.00 92.06 92 SER A O 1
ATOM 721 N N . PRO A 1 93 ? -3.458 9.097 -19.779 1.00 90.25 93 PRO A N 1
ATOM 722 C CA . PRO A 1 93 ? -3.941 10.334 -20.409 1.00 90.25 93 PRO A CA 1
ATOM 723 C C . PRO A 1 93 ? -3.264 11.599 -19.853 1.00 90.25 93 PRO A C 1
ATOM 725 O O . PRO A 1 93 ? -3.202 12.634 -20.513 1.00 90.25 93 PRO A O 1
ATOM 728 N N . HIS A 1 94 ? -2.707 11.526 -18.641 1.00 89.94 94 HIS A N 1
ATOM 729 C CA . HIS A 1 94 ? -1.957 12.613 -18.008 1.00 89.94 94 HIS A CA 1
ATOM 730 C C . HIS A 1 94 ? -0.520 12.775 -18.543 1.00 89.94 94 HIS A C 1
ATOM 732 O O . HIS A 1 94 ? 0.180 13.717 -18.159 1.00 89.94 94 HIS A O 1
ATOM 738 N N . GLY A 1 95 ? -0.077 11.872 -19.424 1.00 91.69 95 GLY A N 1
ATOM 739 C CA . GLY A 1 95 ? 1.193 11.943 -20.143 1.00 91.69 95 GLY A CA 1
ATOM 740 C C . GLY A 1 95 ? 2.404 11.382 -19.394 1.00 91.69 95 GLY A C 1
ATOM 741 O O . GLY A 1 95 ? 3.524 11.516 -19.888 1.00 91.69 95 GLY A O 1
ATOM 742 N N . SER A 1 96 ? 2.219 10.758 -18.229 1.00 95.31 96 SER A N 1
ATOM 743 C CA . SER A 1 96 ? 3.302 10.158 -17.441 1.00 95.31 96 SER A CA 1
ATOM 744 C C . SER A 1 96 ? 2.888 8.836 -16.816 1.00 95.31 96 SER A C 1
ATOM 746 O O . SER A 1 96 ? 1.758 8.716 -16.348 1.00 95.31 96 SER A O 1
ATOM 748 N N . PHE A 1 97 ? 3.826 7.897 -16.716 1.00 95.75 97 PHE A N 1
ATOM 749 C CA . PHE A 1 97 ? 3.606 6.619 -16.047 1.00 95.75 97 PHE A CA 1
ATOM 750 C C . PHE A 1 97 ? 4.912 6.028 -15.515 1.00 95.75 97 PHE A C 1
ATOM 752 O O . PHE A 1 97 ? 6.020 6.434 -15.877 1.00 95.75 97 PHE A O 1
ATOM 759 N N . THR A 1 98 ? 4.778 5.044 -14.633 1.00 95.50 98 THR A N 1
ATOM 760 C CA . THR A 1 98 ? 5.857 4.127 -14.267 1.00 95.50 98 THR A CA 1
ATOM 761 C C . THR A 1 98 ? 5.261 2.736 -14.148 1.00 95.50 98 THR A C 1
ATOM 763 O O . THR A 1 98 ? 4.343 2.524 -13.362 1.00 95.50 98 THR A O 1
ATOM 766 N N . LYS A 1 99 ? 5.783 1.810 -14.943 1.00 95.56 99 LYS A N 1
ATOM 767 C CA . LYS A 1 99 ? 5.371 0.413 -15.019 1.00 95.56 99 LYS A CA 1
ATOM 768 C C . LYS A 1 99 ? 6.520 -0.451 -14.512 1.00 95.56 99 LYS A C 1
ATOM 770 O O . LYS A 1 99 ? 7.674 -0.213 -14.871 1.00 95.56 99 LYS A O 1
ATOM 775 N N . VAL A 1 100 ? 6.208 -1.420 -13.655 1.00 96.44 100 VAL A N 1
ATOM 776 C CA . VAL A 1 100 ? 7.178 -2.390 -13.138 1.00 96.44 100 VAL A CA 1
ATOM 777 C C . VAL A 1 100 ? 6.658 -3.784 -13.439 1.00 96.44 100 VAL A C 1
ATOM 779 O O . VAL A 1 100 ? 5.621 -4.181 -12.914 1.00 96.44 100 VAL A O 1
ATOM 782 N N . GLU A 1 101 ? 7.386 -4.518 -14.266 1.00 95.75 101 GLU A N 1
ATOM 783 C CA . GLU A 1 101 ? 7.053 -5.885 -14.661 1.00 95.75 101 GLU A CA 1
ATOM 784 C C . GLU A 1 101 ? 8.040 -6.833 -13.997 1.00 95.75 101 GLU A C 1
ATOM 786 O O . GLU A 1 101 ? 9.248 -6.653 -14.118 1.00 95.75 101 GLU A O 1
ATOM 791 N N . ILE A 1 102 ? 7.536 -7.814 -13.250 1.00 95.44 102 ILE A N 1
ATOM 792 C CA . ILE A 1 102 ? 8.360 -8.774 -12.512 1.00 95.44 102 ILE A CA 1
ATOM 793 C C . ILE A 1 102 ? 8.107 -10.156 -13.100 1.00 95.44 102 ILE A C 1
ATOM 795 O O . ILE A 1 102 ? 6.965 -10.610 -13.150 1.00 95.44 102 ILE A O 1
ATOM 799 N N . SER A 1 103 ? 9.172 -10.835 -13.510 1.00 94.44 103 SER A N 1
ATOM 800 C CA . SER A 1 103 ? 9.112 -12.170 -14.102 1.00 94.44 103 SER A CA 1
ATOM 801 C C . SER A 1 103 ? 9.936 -13.184 -13.304 1.00 94.44 103 SER A C 1
ATOM 803 O O . SER A 1 103 ? 10.705 -12.838 -12.396 1.00 94.44 103 SER A O 1
ATOM 805 N N . GLU A 1 104 ? 9.705 -14.466 -13.603 1.00 93.19 104 GLU A N 1
ATOM 806 C CA . GLU A 1 104 ? 10.244 -15.606 -12.848 1.00 93.19 104 GLU A CA 1
ATOM 807 C C . GLU A 1 104 ? 9.915 -15.513 -11.351 1.00 93.19 104 GLU A C 1
ATOM 809 O O . GLU A 1 104 ? 10.792 -15.450 -10.482 1.00 93.19 104 GLU A O 1
ATOM 814 N N . LEU A 1 105 ? 8.615 -15.442 -11.061 1.00 91.62 105 LEU A N 1
ATOM 815 C CA . LEU A 1 105 ? 8.100 -15.300 -9.705 1.00 91.62 105 LEU A CA 1
ATOM 816 C C . LEU A 1 105 ? 8.505 -16.492 -8.827 1.00 91.62 105 LEU A C 1
ATOM 818 O O . LEU A 1 105 ? 8.439 -17.648 -9.239 1.00 91.62 105 LEU A O 1
ATOM 822 N N . LYS A 1 106 ? 8.907 -16.200 -7.588 1.00 85.56 106 LYS A N 1
ATOM 823 C CA . LYS A 1 106 ? 9.316 -17.209 -6.591 1.00 85.56 106 LYS A CA 1
ATOM 824 C C . LYS A 1 106 ? 8.165 -17.695 -5.722 1.00 85.56 106 LYS A C 1
ATOM 826 O O . LYS A 1 106 ? 8.295 -18.708 -5.038 1.00 85.56 106 LYS A O 1
ATOM 831 N N . LEU A 1 107 ? 7.078 -16.933 -5.678 1.00 74.31 107 LEU A N 1
ATOM 832 C CA . LEU A 1 107 ? 5.974 -17.174 -4.764 1.00 74.31 107 LEU A CA 1
ATOM 833 C C . LEU A 1 107 ? 4.942 -18.098 -5.402 1.00 74.31 107 LEU A C 1
ATOM 835 O O . LEU A 1 107 ? 4.549 -17.916 -6.552 1.00 74.31 107 LEU A O 1
ATOM 839 N N . LYS A 1 108 ? 4.458 -19.059 -4.612 1.00 70.38 108 LYS A N 1
ATOM 840 C CA . LYS A 1 108 ? 3.176 -19.707 -4.889 1.00 70.38 108 LYS A CA 1
ATOM 841 C C . LYS A 1 108 ? 2.088 -18.669 -4.629 1.00 70.38 108 LYS A C 1
ATOM 843 O O . LYS A 1 108 ? 2.164 -17.965 -3.623 1.00 70.38 108 LYS A O 1
ATOM 848 N N . LEU A 1 109 ? 1.145 -18.548 -5.562 1.00 62.47 109 LEU A N 1
ATOM 849 C CA . LEU A 1 109 ? 0.058 -17.571 -5.518 1.00 62.47 109 LEU A CA 1
ATOM 850 C C . LEU A 1 109 ? -0.588 -17.566 -4.125 1.00 62.47 109 LEU A C 1
ATOM 852 O O . LEU A 1 109 ? -1.085 -18.592 -3.663 1.00 62.47 109 LEU A O 1
ATOM 856 N N . LEU A 1 110 ? -0.531 -16.412 -3.458 1.00 66.19 110 LEU A N 1
ATOM 857 C CA . LEU A 1 110 ? -1.411 -16.114 -2.334 1.00 66.19 110 LEU A CA 1
ATOM 858 C C . LEU A 1 110 ? -2.848 -16.103 -2.857 1.00 66.19 110 LEU A C 1
ATOM 860 O O . LEU A 1 110 ? -3.075 -15.776 -4.025 1.00 66.19 110 LEU A O 1
ATOM 864 N N . ASP A 1 111 ? -3.808 -16.420 -1.993 1.00 84.25 111 ASP A N 1
ATOM 865 C CA . ASP A 1 111 ? -5.208 -16.147 -2.291 1.00 84.25 111 ASP A CA 1
ATOM 866 C C . ASP A 1 111 ? -5.354 -14.657 -2.649 1.00 84.25 111 ASP A C 1
ATOM 868 O O . ASP A 1 111 ? -5.007 -13.767 -1.864 1.00 84.25 111 ASP A O 1
ATOM 872 N N . ILE A 1 112 ? -5.811 -14.394 -3.875 1.00 87.56 112 ILE A N 1
ATOM 873 C CA . ILE A 1 112 ? -5.950 -13.043 -4.422 1.00 87.56 112 ILE A CA 1
ATOM 874 C C . ILE A 1 112 ? -6.923 -12.233 -3.561 1.00 87.56 112 ILE A C 1
ATOM 876 O O . ILE A 1 112 ? -6.690 -11.040 -3.364 1.00 87.56 112 ILE A O 1
ATOM 880 N N . GLY A 1 113 ? -7.961 -12.868 -3.004 1.00 87.50 113 GLY A N 1
ATOM 881 C CA . GLY A 1 113 ? -8.903 -12.216 -2.093 1.00 87.50 113 GLY A CA 1
ATOM 882 C C . GLY A 1 113 ? -8.198 -11.694 -0.842 1.00 87.50 113 GLY A C 1
ATOM 883 O O . GLY A 1 113 ? -8.243 -10.498 -0.552 1.00 87.50 113 GLY A O 1
ATOM 884 N N . GLN A 1 114 ? -7.432 -12.553 -0.167 1.00 86.06 114 GLN A N 1
ATOM 885 C CA . GLN A 1 114 ? -6.651 -12.159 1.012 1.00 86.06 114 GLN A CA 1
ATOM 886 C C . GLN A 1 114 ? -5.616 -11.075 0.694 1.00 86.06 114 GLN A C 1
ATOM 888 O O . GLN A 1 114 ? -5.405 -10.157 1.491 1.00 86.06 114 GLN A O 1
ATOM 893 N N . LEU A 1 115 ? -4.962 -11.155 -0.469 1.00 88.38 115 LEU A N 1
ATOM 894 C CA . LEU A 1 115 ? -4.011 -10.132 -0.899 1.00 88.38 115 LEU A CA 1
ATOM 895 C C . LEU A 1 115 ? -4.696 -8.770 -1.071 1.00 88.38 115 LEU A C 1
ATOM 897 O O . LEU A 1 115 ? -4.160 -7.765 -0.599 1.00 88.38 115 LEU A O 1
ATOM 901 N N . LYS A 1 116 ? -5.873 -8.738 -1.708 1.00 91.62 116 LYS A N 1
ATOM 902 C CA . LYS A 1 116 ? -6.676 -7.520 -1.880 1.00 91.62 116 LYS A CA 1
ATOM 903 C C . LYS A 1 116 ? -7.059 -6.915 -0.530 1.00 91.62 116 LYS A C 1
ATOM 905 O O . LYS A 1 116 ? -6.790 -5.732 -0.318 1.00 91.62 116 LYS A O 1
ATOM 910 N N . CYS A 1 117 ? -7.557 -7.725 0.409 1.00 90.19 117 CYS A N 1
ATOM 911 C CA . CYS A 1 117 ? -7.886 -7.278 1.768 1.00 90.19 117 CYS A CA 1
ATOM 912 C C . CYS A 1 117 ? -6.665 -6.678 2.484 1.00 90.19 117 CYS A C 1
ATOM 914 O O . CYS A 1 117 ? -6.724 -5.563 3.002 1.00 90.19 117 CYS A O 1
ATOM 916 N N . ARG A 1 118 ? -5.509 -7.355 2.433 1.00 89.75 118 ARG A N 1
ATOM 917 C CA . ARG A 1 118 ? -4.272 -6.863 3.066 1.00 89.75 118 ARG A CA 1
ATOM 918 C C . ARG A 1 118 ? -3.770 -5.561 2.450 1.00 89.75 118 ARG A C 1
ATOM 920 O O . ARG A 1 118 ? -3.321 -4.671 3.172 1.00 89.75 118 ARG A O 1
ATOM 927 N N . LEU A 1 119 ? -3.817 -5.432 1.124 1.00 92.56 119 LEU A N 1
ATOM 928 C CA . LEU A 1 119 ? -3.441 -4.190 0.447 1.00 92.56 119 LEU A CA 1
ATOM 929 C C . LEU A 1 119 ? -4.398 -3.052 0.816 1.00 92.56 119 LEU A C 1
ATOM 931 O O . LEU A 1 119 ? -3.922 -1.955 1.130 1.00 92.56 119 LEU A O 1
ATOM 935 N N . LYS A 1 120 ? -5.709 -3.326 0.864 1.00 91.94 120 LYS A N 1
ATOM 936 C CA . LYS A 1 120 ? -6.715 -2.367 1.328 1.00 91.94 120 LYS A CA 1
ATOM 937 C C . LYS A 1 120 ? -6.410 -1.896 2.748 1.00 91.94 120 LYS A C 1
ATOM 939 O O . LYS A 1 120 ? -6.312 -0.694 2.963 1.00 91.94 120 LYS A O 1
ATOM 944 N N . ASP A 1 121 ? -6.160 -2.797 3.695 1.00 90.50 121 ASP A N 1
ATOM 945 C CA . ASP A 1 121 ? -5.851 -2.434 5.086 1.00 90.50 121 ASP A CA 1
ATOM 946 C C . ASP A 1 121 ? -4.590 -1.562 5.207 1.00 90.50 121 ASP A C 1
ATOM 948 O O . ASP A 1 121 ? -4.563 -0.556 5.942 1.00 90.50 121 ASP A O 1
ATOM 952 N N . ILE A 1 122 ? -3.547 -1.918 4.445 1.00 92.00 122 ILE A N 1
ATOM 953 C CA . ILE A 1 122 ? -2.271 -1.199 4.427 1.00 92.00 122 ILE A CA 1
ATOM 954 C C . ILE A 1 122 ? -2.448 0.239 3.955 1.00 92.00 122 ILE A C 1
ATOM 956 O O . ILE A 1 122 ? -1.899 1.157 4.576 1.00 92.00 122 ILE A O 1
ATOM 960 N N . TYR A 1 123 ? -3.217 0.435 2.890 1.00 92.19 123 TYR A N 1
ATOM 961 C CA . TYR A 1 123 ? -3.400 1.729 2.241 1.00 92.19 123 TYR A CA 1
ATOM 962 C C . TYR A 1 123 ? -4.744 2.387 2.556 1.00 92.19 123 TYR A C 1
ATOM 964 O O . TYR A 1 123 ? -5.049 3.406 1.950 1.00 92.19 123 TYR A O 1
ATOM 972 N N . PHE A 1 124 ? -5.500 1.875 3.532 1.00 90.81 124 PHE A N 1
ATOM 973 C CA . PHE A 1 124 ? -6.889 2.267 3.790 1.00 90.81 124 PHE A CA 1
ATOM 974 C C . PHE A 1 124 ? -7.136 3.780 3.714 1.00 90.81 124 PHE A C 1
ATOM 976 O O . PHE A 1 124 ? -7.892 4.182 2.841 1.00 90.81 124 PHE A O 1
ATOM 983 N N . PRO A 1 125 ? -6.447 4.657 4.477 1.00 88.94 125 PRO A N 1
ATOM 984 C CA . PRO A 1 125 ? -6.745 6.090 4.445 1.00 88.94 125 PRO A CA 1
ATOM 985 C C . PRO A 1 125 ? -6.302 6.804 3.156 1.00 88.94 125 PRO A C 1
ATOM 987 O O . PRO A 1 125 ? -6.641 7.964 2.954 1.00 88.94 125 PRO A O 1
ATOM 990 N N . TYR A 1 126 ? -5.526 6.150 2.289 1.00 89.19 126 TYR A N 1
ATOM 991 C CA . TYR A 1 126 ? -5.229 6.643 0.941 1.00 89.19 126 TYR A CA 1
ATOM 992 C C . TYR A 1 126 ? -6.289 6.234 -0.085 1.00 89.19 126 TYR A C 1
ATOM 994 O O . TYR A 1 126 ? -6.440 6.929 -1.087 1.00 89.19 126 TYR A O 1
ATOM 1002 N N . ILE A 1 127 ? -6.992 5.126 0.162 1.00 90.81 127 ILE A N 1
ATOM 1003 C CA . ILE A 1 127 ? -8.052 4.593 -0.703 1.00 90.81 127 ILE A CA 1
ATOM 1004 C C . ILE A 1 127 ? -9.404 5.190 -0.292 1.00 90.81 127 ILE A C 1
ATOM 1006 O O . ILE A 1 127 ? -10.125 5.695 -1.141 1.00 90.81 127 ILE A O 1
ATOM 1010 N N . GLN A 1 128 ? -9.726 5.183 1.005 1.00 87.88 128 GLN A N 1
ATOM 1011 C CA . GLN A 1 128 ? -10.959 5.699 1.606 1.00 87.88 128 GLN A CA 1
ATOM 1012 C C . GLN A 1 128 ? -10.631 6.480 2.886 1.00 87.88 128 GLN A C 1
ATOM 1014 O O . GLN A 1 128 ? -10.094 5.934 3.851 1.00 87.88 128 GLN A O 1
ATOM 1019 N N . CYS A 1 129 ? -10.951 7.774 2.905 1.00 81.62 129 CYS A N 1
ATOM 1020 C CA . CYS A 1 129 ? -10.713 8.648 4.051 1.00 81.62 129 CYS A CA 1
ATOM 1021 C C . CYS A 1 129 ? -11.986 9.397 4.449 1.00 81.62 129 CYS A C 1
ATOM 1023 O O . CYS A 1 129 ? -12.420 10.317 3.747 1.00 81.62 129 CYS A O 1
ATOM 1025 N N . ASP A 1 130 ? -12.524 9.028 5.612 1.00 72.75 130 ASP A N 1
ATOM 1026 C CA . ASP A 1 130 ? -13.716 9.632 6.228 1.00 72.75 130 ASP A CA 1
ATOM 1027 C C . ASP A 1 130 ? -13.369 10.766 7.205 1.00 72.75 130 ASP A C 1
ATOM 1029 O O . ASP A 1 130 ? -14.239 11.438 7.752 1.00 72.75 130 ASP A O 1
ATOM 1033 N N . GLU A 1 131 ? -12.076 10.999 7.447 1.00 65.62 131 GLU A N 1
ATOM 1034 C CA . GLU A 1 131 ? -11.601 11.879 8.521 1.00 65.62 131 GLU A CA 1
ATOM 1035 C C . GLU A 1 131 ? -11.531 13.366 8.132 1.00 65.62 131 GLU A C 1
ATOM 1037 O O . GLU A 1 131 ? -11.034 14.195 8.900 1.00 65.62 131 GLU A O 1
ATOM 1042 N N . MET A 1 132 ? -12.025 13.730 6.947 1.00 61.06 132 MET A N 1
ATOM 1043 C CA . MET A 1 132 ? -12.127 15.123 6.508 1.00 61.06 132 MET A CA 1
ATOM 1044 C C . MET A 1 132 ? -13.289 15.806 7.246 1.00 61.06 132 MET A C 1
ATOM 1046 O O . MET A 1 132 ? -14.437 15.807 6.790 1.00 61.06 132 MET A O 1
ATOM 1050 N N . LEU A 1 133 ? -12.960 16.361 8.420 1.00 49.97 133 LEU A N 1
ATOM 1051 C CA . LEU A 1 133 ? -13.866 17.069 9.331 1.00 49.97 133 LEU A CA 1
ATOM 1052 C C . LEU A 1 133 ? -14.862 17.968 8.574 1.00 49.97 133 LEU A C 1
ATOM 1054 O O . LEU A 1 133 ? -14.468 18.841 7.803 1.00 49.97 133 LEU A O 1
ATOM 1058 N N . GLY A 1 134 ? -16.156 17.770 8.841 1.00 52.41 134 GLY A N 1
ATOM 1059 C CA . GLY A 1 134 ? -17.233 18.680 8.431 1.00 52.41 134 GLY A CA 1
ATOM 1060 C C . GLY A 1 134 ? -17.967 18.341 7.131 1.00 52.41 134 GLY A C 1
ATOM 1061 O O . GLY A 1 134 ? -18.946 19.013 6.822 1.00 52.41 134 GLY A O 1
ATOM 1062 N N . THR A 1 135 ? -17.556 17.313 6.381 1.00 55.28 135 THR A N 1
ATOM 1063 C CA . THR A 1 135 ? -18.212 16.981 5.097 1.00 55.28 135 THR A CA 1
ATOM 1064 C C . THR A 1 135 ? -19.137 15.767 5.151 1.00 55.28 135 THR A C 1
ATOM 1066 O O . THR A 1 135 ? -20.017 15.657 4.300 1.00 55.28 135 THR A O 1
ATOM 1069 N N . GLY A 1 136 ? -18.952 14.860 6.121 1.00 61.00 136 GLY A N 1
ATOM 1070 C CA . GLY A 1 136 ? -19.694 13.592 6.202 1.00 61.00 136 GLY A CA 1
ATOM 1071 C C . GLY A 1 136 ? -19.506 12.683 4.979 1.00 61.00 136 GLY A C 1
ATOM 1072 O O . GLY A 1 136 ? -20.284 11.754 4.789 1.00 61.00 136 GLY A O 1
ATOM 1073 N N . LYS A 1 137 ? -18.515 12.975 4.124 1.00 68.75 137 LYS A N 1
ATOM 1074 C CA . LYS A 1 137 ? -18.267 12.284 2.858 1.00 68.75 137 LYS A CA 1
ATOM 1075 C C . LYS A 1 137 ? -16.942 11.540 2.917 1.00 68.75 137 LYS A C 1
ATOM 1077 O O . LYS A 1 137 ? -15.908 12.142 3.206 1.00 68.75 137 LYS A O 1
ATOM 1082 N N . THR A 1 138 ? -16.976 10.266 2.549 1.00 76.94 138 THR A N 1
ATOM 1083 C CA . THR A 1 138 ? -15.781 9.491 2.224 1.00 76.94 138 THR A CA 1
ATOM 1084 C C . THR A 1 138 ? -15.105 10.111 1.013 1.00 76.94 138 THR A C 1
ATOM 1086 O O . THR A 1 138 ? -15.720 10.289 -0.040 1.00 76.94 138 THR A O 1
ATOM 1089 N N . THR A 1 139 ? -13.832 10.458 1.159 1.00 81.56 139 THR A N 1
ATOM 1090 C CA . THR A 1 139 ? -12.990 10.856 0.029 1.00 81.56 139 THR A CA 1
ATOM 1091 C C . THR A 1 139 ? -12.191 9.653 -0.455 1.00 81.56 139 THR A C 1
ATOM 1093 O O . THR A 1 139 ? -11.740 8.850 0.362 1.00 81.56 139 THR A O 1
ATOM 1096 N N . THR A 1 140 ? -11.989 9.543 -1.770 1.00 83.62 140 THR A N 1
ATOM 1097 C CA . THR A 1 140 ? -11.166 8.500 -2.405 1.00 83.62 140 THR A CA 1
ATOM 1098 C C . THR A 1 140 ? -9.992 9.141 -3.155 1.00 83.62 140 THR A C 1
ATOM 1100 O O . THR A 1 140 ? -10.080 9.377 -4.362 1.00 83.62 140 THR A O 1
ATOM 1103 N N . PRO A 1 141 ? -8.906 9.525 -2.453 1.00 80.75 141 PRO A N 1
ATOM 1104 C CA . PRO A 1 141 ? -7.812 10.298 -3.047 1.00 80.75 141 PRO A CA 1
ATOM 1105 C C . PRO A 1 141 ? -7.030 9.552 -4.129 1.00 80.75 141 PRO A C 1
ATOM 1107 O O . PRO A 1 141 ? -6.451 10.183 -5.012 1.00 80.75 141 PRO A O 1
ATOM 1110 N N . ILE A 1 142 ? -6.957 8.225 -4.021 1.00 85.94 142 ILE A N 1
ATOM 1111 C CA . ILE A 1 142 ? -6.205 7.361 -4.926 1.00 85.94 142 ILE A CA 1
ATOM 1112 C C . ILE A 1 142 ? -7.115 6.225 -5.371 1.00 85.94 142 ILE A C 1
ATOM 1114 O O . ILE A 1 142 ? -7.706 5.541 -4.539 1.00 85.94 142 ILE A O 1
ATOM 1118 N N . GLN A 1 143 ? -7.159 5.994 -6.680 1.00 90.69 143 GLN A N 1
ATOM 1119 C CA . GLN A 1 143 ? -7.701 4.767 -7.241 1.00 90.69 143 GLN A CA 1
ATOM 1120 C C . GLN A 1 143 ? -6.638 3.669 -7.159 1.00 90.69 143 GLN A C 1
ATOM 1122 O O . GLN A 1 143 ? -5.528 3.834 -7.676 1.00 90.69 143 GLN A O 1
ATOM 1127 N N . PHE A 1 144 ? -6.958 2.566 -6.486 1.00 92.69 144 PHE A N 1
ATOM 1128 C CA . PHE A 1 144 ? -6.051 1.432 -6.329 1.00 92.69 144 PHE A CA 1
ATOM 1129 C C . PHE A 1 144 ? -6.757 0.183 -6.836 1.00 92.69 144 PHE A C 1
ATOM 1131 O O . PHE A 1 144 ? -7.656 -0.324 -6.179 1.00 92.69 144 PHE A O 1
ATOM 1138 N N . GLN A 1 145 ? -6.305 -0.333 -7.978 1.00 93.81 145 GLN A N 1
ATOM 1139 C CA . GLN A 1 145 ? -6.862 -1.538 -8.584 1.00 93.81 145 GLN A CA 1
ATOM 1140 C C . GLN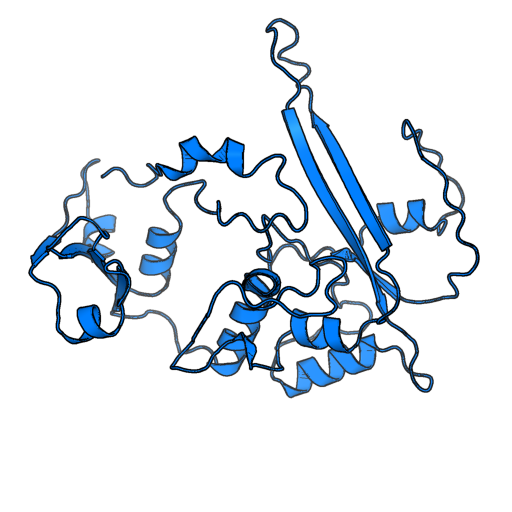 A 1 145 ? -5.924 -2.740 -8.461 1.00 93.81 145 GLN A C 1
ATOM 1142 O O . GLN A 1 145 ? -4.697 -2.602 -8.499 1.00 93.81 145 GLN A O 1
ATOM 1147 N N . VAL A 1 146 ? -6.511 -3.930 -8.334 1.00 92.06 146 VAL A N 1
ATOM 1148 C CA . VAL A 1 146 ? -5.808 -5.219 -8.375 1.00 92.06 146 VAL A CA 1
ATOM 1149 C C . VAL A 1 146 ? -6.590 -6.168 -9.274 1.00 92.06 146 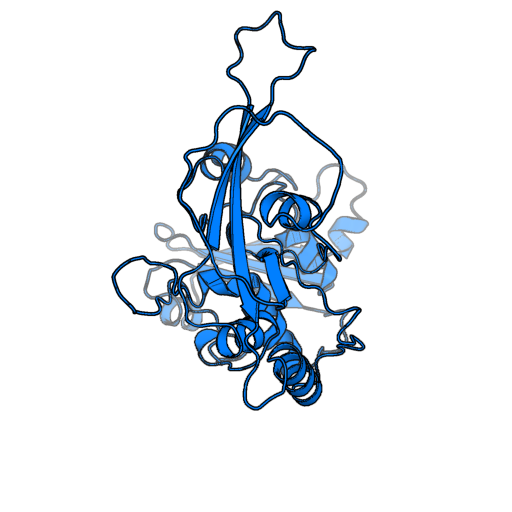VAL A C 1
ATOM 1151 O O . VAL A 1 146 ? -7.670 -6.615 -8.896 1.00 92.06 146 VAL A O 1
ATOM 1154 N N . ASN A 1 147 ? -6.016 -6.529 -10.425 1.00 90.75 147 ASN A N 1
ATOM 1155 C CA . ASN A 1 147 ? -6.701 -7.300 -11.472 1.00 90.75 147 ASN A CA 1
ATOM 1156 C C . ASN A 1 147 ? -8.057 -6.667 -11.822 1.00 90.75 147 ASN A C 1
ATOM 1158 O O . ASN A 1 147 ? -9.085 -7.322 -11.695 1.00 90.75 147 ASN A O 1
ATOM 1162 N N . ASP A 1 148 ? -8.035 -5.375 -12.154 1.00 90.62 148 ASP A N 1
ATOM 1163 C CA . ASP A 1 148 ? -9.195 -4.549 -12.528 1.00 90.62 148 ASP A CA 1
ATOM 1164 C C . ASP A 1 148 ? -10.233 -4.278 -11.423 1.00 90.62 148 ASP A C 1
ATOM 1166 O O . ASP A 1 148 ? -11.054 -3.375 -11.571 1.00 90.62 148 ASP A O 1
ATOM 1170 N N . ASP A 1 149 ? -10.143 -4.952 -10.275 1.00 93.25 149 ASP A N 1
ATOM 1171 C CA . ASP A 1 149 ? -11.007 -4.676 -9.125 1.00 93.25 149 ASP A CA 1
ATOM 1172 C C . ASP A 1 149 ? -10.486 -3.484 -8.318 1.00 93.25 149 ASP A C 1
ATOM 1174 O O . ASP A 1 149 ? -9.337 -3.490 -7.855 1.00 93.25 149 ASP A O 1
ATOM 1178 N N . ASP A 1 150 ? -11.339 -2.481 -8.101 1.00 94.00 150 ASP A N 1
ATOM 1179 C CA . ASP A 1 150 ? -11.037 -1.337 -7.242 1.00 94.00 150 ASP A CA 1
ATOM 1180 C C . ASP A 1 150 ? -11.089 -1.742 -5.761 1.00 94.00 150 ASP A C 1
ATOM 1182 O O . ASP A 1 150 ? -12.086 -2.262 -5.255 1.00 94.00 150 ASP A O 1
ATOM 1186 N N . LEU A 1 151 ? -10.002 -1.490 -5.030 1.00 93.50 151 LEU A N 1
ATOM 1187 C CA . LEU A 1 151 ? -9.926 -1.797 -3.604 1.00 93.50 151 LEU A CA 1
ATOM 1188 C C . LEU A 1 151 ? -10.867 -0.922 -2.760 1.00 93.50 151 LEU A C 1
ATOM 1190 O O . LEU A 1 151 ? -11.149 -1.276 -1.610 1.00 93.50 151 LEU A O 1
ATOM 1194 N N . ALA A 1 152 ? -11.366 0.202 -3.281 1.00 91.56 152 ALA A N 1
ATOM 1195 C CA . ALA A 1 152 ? -12.394 0.986 -2.598 1.00 91.56 152 ALA A CA 1
ATOM 1196 C C . ALA A 1 152 ? -13.696 0.182 -2.413 1.00 91.56 152 ALA A C 1
ATOM 1198 O O . ALA A 1 152 ? -14.302 0.262 -1.341 1.00 91.56 152 ALA A O 1
ATOM 1199 N N . ASP A 1 153 ? -14.049 -0.663 -3.385 1.00 90.31 153 ASP A N 1
ATOM 1200 C CA . ASP A 1 153 ? -15.309 -1.421 -3.416 1.00 90.31 153 ASP A CA 1
ATOM 1201 C C . ASP A 1 153 ? -15.259 -2.719 -2.597 1.00 90.31 153 ASP A C 1
ATOM 1203 O O . ASP A 1 153 ? -16.283 -3.330 -2.302 1.00 90.31 153 ASP A O 1
ATOM 1207 N N . LEU A 1 154 ? -14.064 -3.148 -2.190 1.00 88.44 154 LEU A N 1
ATOM 1208 C CA . LEU A 1 154 ? -13.881 -4.368 -1.412 1.00 88.44 154 LEU A CA 1
ATOM 1209 C C . LEU A 1 154 ? -14.416 -4.206 0.021 1.00 88.44 154 LEU A C 1
ATOM 1211 O O . LEU A 1 154 ? -13.892 -3.405 0.788 1.00 88.44 154 LEU A O 1
ATOM 1215 N N . GLU A 1 155 ? -15.404 -4.992 0.437 1.00 83.38 155 GLU A N 1
ATOM 1216 C CA . GLU A 1 155 ? -15.950 -4.900 1.807 1.00 83.38 155 GLU A CA 1
ATOM 1217 C C . GLU A 1 155 ? -15.034 -5.513 2.884 1.00 83.38 155 GLU A C 1
ATOM 1219 O O . GLU A 1 155 ? -15.146 -5.171 4.063 1.00 83.38 155 GLU A O 1
ATOM 1224 N N . GLY A 1 156 ? -14.119 -6.393 2.470 1.00 84.06 156 GLY A N 1
ATOM 1225 C CA . GLY A 1 156 ? -13.283 -7.184 3.365 1.00 84.06 156 GLY A CA 1
ATOM 1226 C C . GLY A 1 156 ? -12.008 -6.506 3.874 1.00 84.06 156 GLY A C 1
ATOM 1227 O O . GLY A 1 156 ? -11.587 -5.446 3.397 1.00 84.06 156 GLY A O 1
ATOM 1228 N N . GLY A 1 157 ? -11.370 -7.164 4.845 1.00 85.94 157 GLY A N 1
ATOM 1229 C CA . GLY A 1 157 ? -10.143 -6.709 5.518 1.00 85.94 157 GLY A CA 1
ATOM 1230 C C . GLY A 1 157 ? -10.359 -6.268 6.968 1.00 85.94 157 GLY A C 1
ATOM 1231 O O . GLY A 1 157 ? -11.441 -5.814 7.352 1.00 85.94 157 GLY A O 1
ATOM 1232 N N . GLU A 1 158 ? -9.317 -6.389 7.797 1.00 86.94 158 GLU A N 1
ATOM 1233 C CA . GLU A 1 158 ? -9.389 -6.130 9.240 1.00 86.94 158 GLU A CA 1
ATOM 1234 C C . GLU A 1 158 ? -9.819 -4.692 9.524 1.00 86.94 158 GLU A C 1
ATOM 1236 O O . GLU A 1 158 ? -10.678 -4.452 10.377 1.00 86.94 158 GLU A O 1
ATOM 1241 N N . VAL A 1 159 ? -9.248 -3.722 8.808 1.00 85.94 159 VAL A N 1
ATOM 1242 C CA . VAL A 1 159 ? -9.516 -2.298 9.037 1.00 85.94 159 VAL A CA 1
ATOM 1243 C C . VAL A 1 159 ? -10.931 -1.956 8.589 1.00 85.94 159 VAL A C 1
ATOM 1245 O O . VAL A 1 159 ? -11.654 -1.308 9.344 1.00 85.94 159 VAL A O 1
ATOM 1248 N N . ALA A 1 160 ? -11.336 -2.417 7.404 1.00 84.69 160 ALA A N 1
ATOM 1249 C CA . ALA A 1 160 ? -12.667 -2.163 6.860 1.00 84.69 160 ALA A CA 1
ATOM 1250 C C . ALA A 1 160 ? -13.760 -2.762 7.760 1.00 84.69 160 ALA A C 1
ATOM 1252 O O . ALA A 1 160 ? -14.641 -2.037 8.233 1.00 84.69 160 ALA A O 1
ATOM 1253 N N . ILE A 1 161 ? -13.641 -4.053 8.095 1.00 87.19 161 ILE A N 1
ATOM 1254 C CA . ILE A 1 161 ? -14.579 -4.745 8.988 1.00 87.19 161 ILE A CA 1
ATOM 1255 C C . ILE A 1 161 ? -14.609 -4.075 10.359 1.00 87.19 161 ILE A C 1
ATOM 1257 O O . ILE A 1 161 ? -15.692 -3.849 10.908 1.00 87.19 161 ILE A O 1
ATOM 1261 N N . THR A 1 162 ? -13.443 -3.752 10.926 1.00 85.50 162 THR A N 1
ATOM 1262 C CA . THR A 1 162 ? -13.379 -3.113 12.242 1.00 85.50 162 THR A CA 1
ATOM 1263 C C . THR A 1 162 ? -14.086 -1.765 12.234 1.00 85.50 162 THR A C 1
ATOM 1265 O O . THR A 1 162 ? -14.869 -1.500 13.144 1.00 85.50 162 THR A O 1
ATOM 1268 N N . ASN A 1 163 ? -13.841 -0.925 11.227 1.00 82.88 163 ASN A N 1
ATOM 1269 C CA . ASN A 1 163 ? -14.435 0.409 11.147 1.00 82.88 163 ASN A CA 1
ATOM 1270 C C . ASN A 1 163 ? -15.967 0.336 11.095 1.00 82.88 163 ASN A C 1
ATOM 1272 O O . ASN A 1 163 ? -16.628 1.032 11.858 1.00 82.88 163 ASN A O 1
ATOM 1276 N N . VAL A 1 164 ? -16.530 -0.565 10.283 1.00 84.06 164 VAL A N 1
ATOM 1277 C CA . VAL A 1 164 ? -17.992 -0.743 10.161 1.00 84.06 164 VAL A CA 1
ATOM 1278 C C . VAL A 1 164 ? -18.638 -1.242 11.460 1.00 84.06 164 VAL A C 1
ATOM 1280 O O . VAL A 1 164 ? -19.791 -0.927 11.746 1.00 84.06 164 VAL A O 1
ATOM 1283 N N . ASN A 1 165 ? -17.912 -2.030 12.256 1.00 84.75 165 ASN A N 1
ATOM 1284 C CA . ASN A 1 165 ? -18.412 -2.610 13.509 1.00 84.75 165 ASN A CA 1
ATOM 1285 C C . ASN A 1 165 ? -17.958 -1.829 14.758 1.00 84.75 165 ASN A C 1
ATOM 1287 O O . ASN A 1 165 ? -18.131 -2.288 15.893 1.00 84.75 165 ASN A O 1
ATOM 1291 N N . SER A 1 166 ? -17.369 -0.654 14.559 1.00 83.50 166 SER A N 1
ATOM 1292 C CA . SER A 1 166 ? -16.999 0.271 15.623 1.00 83.50 166 SER A CA 1
ATOM 1293 C C . SER A 1 166 ? -18.123 1.264 15.917 1.00 83.50 166 SER A C 1
ATOM 1295 O O . SER A 1 166 ? -19.095 1.381 15.176 1.00 83.50 166 SER A O 1
ATOM 1297 N N . CYS A 1 167 ? -18.018 1.972 17.039 1.00 77.25 167 CYS A N 1
ATOM 1298 C CA . CYS A 1 167 ? -18.960 3.027 17.385 1.00 77.25 167 CYS A CA 1
ATOM 1299 C C . CYS A 1 167 ? -18.881 4.187 16.381 1.00 77.25 167 CYS A C 1
ATOM 1301 O O . CYS A 1 167 ? -17.797 4.697 16.122 1.00 77.25 167 CYS A O 1
ATOM 1303 N N . ASN A 1 168 ? -20.041 4.656 15.913 1.00 70.12 168 ASN A N 1
ATOM 1304 C CA . ASN A 1 168 ? -20.177 5.857 15.074 1.00 70.12 168 ASN A CA 1
ATOM 1305 C C . ASN A 1 168 ? -20.234 7.163 15.894 1.00 70.12 168 ASN A C 1
ATOM 1307 O O . ASN A 1 168 ? -20.575 8.221 15.369 1.00 70.12 168 ASN A O 1
ATOM 1311 N N . GLY A 1 169 ? -19.990 7.077 17.206 1.00 71.31 169 GLY A N 1
ATOM 1312 C CA . GLY A 1 169 ? -19.905 8.233 18.092 1.00 71.31 169 GLY A CA 1
ATOM 1313 C C . GLY A 1 169 ? -18.652 9.077 17.828 1.00 71.31 169 GLY A C 1
ATOM 1314 O O . GLY A 1 169 ? -17.807 8.700 17.017 1.00 71.31 169 GLY A O 1
ATOM 1315 N N . PRO A 1 170 ? -18.511 10.228 18.505 1.00 71.62 170 PRO A N 1
ATOM 1316 C CA . PRO A 1 170 ? -17.346 11.086 18.332 1.00 71.62 170 PRO A CA 1
ATOM 1317 C C . PRO A 1 170 ? -16.052 10.339 18.678 1.00 71.62 170 PRO A C 1
ATOM 1319 O O . PRO A 1 170 ? -15.952 9.696 19.724 1.00 71.62 170 PRO A O 1
ATOM 1322 N N . ASP A 1 171 ? -15.052 10.464 17.805 1.00 74.62 171 ASP A N 1
ATOM 1323 C CA . ASP A 1 171 ? -13.724 9.903 18.037 1.00 74.62 171 ASP A CA 1
ATOM 1324 C C . ASP A 1 171 ? -13.063 10.560 19.256 1.00 74.62 171 ASP A C 1
ATOM 1326 O O . ASP A 1 171 ? -13.019 11.790 19.374 1.00 74.62 171 ASP A O 1
ATOM 1330 N N . PHE A 1 172 ? -12.435 9.754 20.113 1.00 82.19 172 PHE A N 1
ATOM 1331 C CA . PHE A 1 172 ? -11.506 10.279 21.108 1.00 82.19 172 PHE A CA 1
ATOM 1332 C C . PHE A 1 172 ? -10.117 10.387 20.479 1.00 82.19 172 PHE A C 1
ATOM 1334 O O . PHE A 1 172 ? -9.466 9.379 20.200 1.00 82.19 172 PHE A O 1
ATOM 1341 N N . VAL A 1 173 ? -9.659 11.615 20.233 1.00 84.69 173 VAL A N 1
ATOM 1342 C CA . VAL A 1 173 ? -8.393 11.881 19.541 1.00 84.69 173 VAL A CA 1
ATOM 1343 C C . VAL A 1 173 ? -7.441 12.656 20.442 1.00 84.69 173 V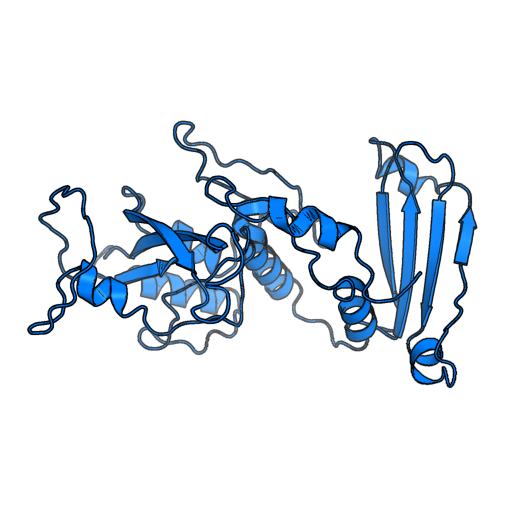AL A C 1
ATOM 1345 O O . VAL A 1 173 ? -7.748 13.765 20.867 1.00 84.69 173 VAL A O 1
ATOM 1348 N N . LEU A 1 174 ? -6.241 12.117 20.651 1.00 85.50 174 LEU A N 1
ATOM 1349 C CA . LEU A 1 174 ? -5.125 12.828 21.270 1.00 85.50 174 LEU A CA 1
ATOM 1350 C C . LEU A 1 174 ? -4.095 13.185 20.201 1.00 85.50 174 LEU A C 1
ATOM 1352 O O . LEU A 1 174 ? -3.625 12.324 19.458 1.00 85.50 174 LEU A O 1
ATOM 1356 N N . GLN A 1 175 ? -3.718 14.457 20.136 1.00 86.25 175 GLN A N 1
ATOM 1357 C CA . GLN A 1 175 ? -2.590 14.908 19.326 1.00 86.25 175 GLN A CA 1
ATOM 1358 C C . GLN A 1 175 ? -1.366 15.040 20.229 1.00 86.25 175 GLN A C 1
ATOM 1360 O O . GLN A 1 175 ? -1.386 15.763 21.222 1.00 86.25 175 GLN A O 1
ATOM 1365 N N . LEU A 1 176 ? -0.308 14.314 19.891 1.00 84.75 176 LEU A N 1
ATOM 1366 C CA . LEU A 1 176 ? 0.924 14.235 20.659 1.00 84.75 176 LEU A CA 1
ATOM 1367 C C . LEU A 1 176 ? 2.027 14.986 19.916 1.00 84.75 176 LEU A C 1
ATOM 1369 O O . LEU A 1 176 ? 2.359 14.664 18.773 1.00 84.75 176 LEU A O 1
ATOM 1373 N N . ARG A 1 177 ? 2.625 15.959 20.601 1.00 84.31 177 ARG A N 1
ATOM 1374 C CA . ARG A 1 177 ? 3.845 16.645 20.174 1.00 84.31 177 ARG A CA 1
ATOM 1375 C C . ARG A 1 177 ? 4.991 16.154 21.049 1.00 84.31 177 ARG A C 1
ATOM 1377 O O . ARG A 1 177 ? 4.994 16.391 22.253 1.00 84.31 177 ARG A O 1
ATOM 1384 N N . ILE A 1 178 ? 5.942 15.452 20.448 1.00 82.44 178 ILE A N 1
ATOM 1385 C CA . ILE A 1 178 ? 7.099 14.876 21.132 1.00 82.44 178 ILE A CA 1
ATOM 1386 C C . ILE A 1 178 ? 8.314 15.731 20.784 1.00 82.44 178 ILE A C 1
ATOM 1388 O O . ILE A 1 178 ? 8.658 15.880 19.611 1.00 82.44 178 ILE A O 1
ATOM 1392 N N . LEU A 1 179 ? 8.954 16.285 21.810 1.00 81.38 179 LEU A N 1
ATOM 1393 C CA . LEU A 1 179 ? 10.199 17.034 21.688 1.00 81.38 179 LEU A CA 1
ATOM 1394 C C . LEU A 1 179 ? 11.343 16.150 22.176 1.00 81.38 179 LEU A C 1
ATOM 1396 O O . LEU A 1 179 ? 11.293 15.619 23.285 1.00 81.38 179 LEU A O 1
ATOM 1400 N N . TYR A 1 180 ? 12.361 15.992 21.342 1.00 73.94 180 TYR A N 1
ATOM 1401 C CA . TYR A 1 180 ? 13.577 15.265 21.664 1.00 73.94 180 TYR A CA 1
ATOM 1402 C C . TYR A 1 180 ? 14.767 16.223 21.641 1.00 73.94 180 TYR A C 1
ATOM 1404 O O . TYR A 1 180 ? 15.020 16.907 20.647 1.00 73.94 180 TYR A O 1
ATOM 1412 N N . GLN A 1 181 ? 15.500 16.259 22.750 1.00 72.00 181 GLN A N 1
ATOM 1413 C CA . GLN A 1 181 ? 16.782 16.943 22.870 1.00 72.00 181 GLN A CA 1
ATOM 1414 C C . GLN A 1 181 ? 17.825 15.903 23.258 1.00 72.00 181 GLN A C 1
ATOM 1416 O O . GLN A 1 181 ? 17.674 15.214 24.266 1.00 72.00 181 GLN A O 1
ATOM 1421 N N . ASP A 1 182 ? 18.865 15.774 22.442 1.00 63.12 182 ASP A N 1
ATOM 1422 C CA . ASP A 1 182 ? 19.999 14.921 22.765 1.00 63.12 182 ASP A CA 1
ATOM 1423 C C . ASP A 1 182 ? 20.875 15.635 23.809 1.00 63.12 182 ASP A C 1
ATOM 1425 O O . ASP A 1 182 ? 21.316 16.770 23.610 1.00 63.12 182 ASP A O 1
ATOM 1429 N N . ALA A 1 183 ? 21.123 14.976 24.943 1.00 59.25 183 ALA A N 1
ATOM 1430 C CA . ALA A 1 183 ? 21.957 15.511 26.018 1.00 59.25 183 ALA A CA 1
ATOM 1431 C C . ALA A 1 183 ? 23.437 15.671 25.606 1.00 59.25 183 ALA A C 1
ATOM 1433 O O . ALA A 1 183 ? 24.196 16.341 26.302 1.00 59.25 183 ALA A O 1
ATOM 1434 N N . SER A 1 184 ? 23.858 15.080 24.481 1.00 55.62 184 SER A N 1
ATOM 1435 C CA . SER A 1 184 ? 25.232 15.161 23.967 1.00 55.62 184 SER A CA 1
ATOM 1436 C C . SER A 1 184 ? 25.501 16.356 23.034 1.00 55.62 184 SER A C 1
ATOM 1438 O O . SER A 1 184 ? 26.661 16.668 22.770 1.00 55.62 184 SER A O 1
ATOM 1440 N N . THR A 1 185 ? 24.469 17.079 22.578 1.00 50.25 185 THR A N 1
ATOM 1441 C CA . THR A 1 185 ? 24.593 18.202 21.620 1.00 50.25 185 THR A CA 1
ATOM 1442 C C . THR A 1 185 ? 24.460 19.594 22.249 1.00 50.25 185 THR A C 1
ATOM 1444 O O . THR A 1 185 ? 24.261 20.574 21.535 1.00 50.25 185 THR A O 1
ATOM 1447 N N . VAL A 1 186 ? 24.597 19.708 23.576 1.00 51.09 186 VAL A N 1
ATOM 1448 C CA . VAL A 1 186 ? 24.399 20.952 24.359 1.00 51.09 186 VAL A CA 1
ATOM 1449 C C . VAL A 1 186 ? 25.311 22.114 23.910 1.00 51.09 186 VAL A C 1
ATOM 1451 O O . VAL A 1 186 ? 25.038 23.269 24.223 1.00 51.09 186 VAL A O 1
ATOM 1454 N N . THR A 1 187 ? 26.366 21.851 23.133 1.00 49.78 187 THR A N 1
ATOM 1455 C CA . THR A 1 187 ? 27.301 22.872 22.627 1.00 49.78 187 THR A CA 1
ATOM 1456 C C . THR A 1 187 ? 27.004 23.388 21.217 1.00 49.78 187 THR A C 1
ATOM 1458 O O . THR A 1 187 ? 27.630 24.357 20.792 1.00 49.78 187 THR A O 1
ATOM 1461 N N . SER A 1 188 ? 26.049 22.807 20.488 1.00 51.19 188 SER A N 1
ATOM 1462 C CA . SER A 1 188 ? 25.610 23.332 19.189 1.00 51.19 188 SER A CA 1
ATOM 1463 C C . SER A 1 188 ? 24.186 23.859 19.304 1.00 51.19 188 SER A C 1
ATOM 1465 O O . SER A 1 188 ? 23.328 23.175 19.848 1.00 51.19 188 SER A O 1
ATOM 1467 N N . SER A 1 189 ? 23.935 25.053 18.773 1.00 49.44 189 SER A N 1
ATOM 1468 C CA . SER A 1 189 ? 22.652 25.769 18.721 1.00 49.44 189 SER A CA 1
ATOM 1469 C C . SER A 1 189 ? 21.560 25.066 17.885 1.00 49.44 189 SER A C 1
ATOM 1471 O O . SER A 1 189 ? 20.893 25.701 17.071 1.00 49.44 189 SER A O 1
ATOM 1473 N N . GLY A 1 190 ? 21.426 23.746 18.002 1.00 56.56 190 GLY A N 1
ATOM 1474 C CA . GLY A 1 190 ? 20.466 22.941 17.263 1.00 56.56 190 GLY A CA 1
ATOM 1475 C C . GLY A 1 190 ? 19.073 23.057 17.869 1.00 56.56 190 GLY A C 1
ATOM 1476 O O . GLY A 1 190 ? 18.892 22.869 19.071 1.00 56.56 190 GLY A O 1
ATOM 1477 N N . GLU A 1 191 ? 18.084 23.358 17.031 1.00 60.72 191 GLU A N 1
ATOM 1478 C CA . GLU A 1 191 ? 16.678 23.287 17.418 1.00 60.72 191 GLU A CA 1
ATOM 1479 C C . GLU A 1 191 ? 16.318 21.860 17.883 1.00 60.72 191 GLU A C 1
ATOM 1481 O O . GLU A 1 191 ? 16.815 20.883 17.311 1.00 60.72 191 GLU A O 1
ATOM 1486 N N . PRO A 1 192 ? 15.462 21.710 18.914 1.00 64.56 192 PRO A N 1
ATOM 1487 C CA . PRO A 1 192 ? 15.002 20.403 19.371 1.00 64.56 192 PRO A CA 1
ATOM 1488 C C . PRO A 1 192 ? 14.348 19.624 18.228 1.00 64.56 192 PRO A C 1
ATOM 1490 O O . PRO A 1 192 ? 13.546 20.167 17.466 1.00 64.56 192 PRO A O 1
ATOM 1493 N N . GLN A 1 193 ? 14.654 18.330 18.127 1.00 72.50 193 GLN A N 1
ATOM 1494 C CA . GLN A 1 193 ? 14.020 17.484 17.129 1.00 72.50 193 GLN A CA 1
ATOM 1495 C C . GLN A 1 193 ? 12.568 17.230 17.533 1.00 72.50 193 GLN A C 1
ATOM 1497 O O . GLN A 1 193 ? 12.275 16.828 18.657 1.00 72.50 193 GLN A O 1
ATOM 1502 N N . GLU A 1 194 ? 11.651 17.439 16.595 1.00 76.38 194 GLU A N 1
ATOM 1503 C CA . GLU A 1 194 ? 10.220 17.327 16.842 1.00 76.38 194 GLU A CA 1
ATOM 1504 C C . GLU A 1 194 ? 9.612 16.128 16.102 1.00 76.38 194 GLU A C 1
ATOM 1506 O O . GLU A 1 194 ? 9.957 15.832 14.953 1.00 76.38 194 GLU A O 1
ATOM 1511 N N . ALA A 1 195 ? 8.685 15.437 16.764 1.00 80.50 195 ALA A N 1
ATOM 1512 C CA . ALA A 1 195 ? 7.863 14.390 16.177 1.00 80.50 195 ALA A CA 1
ATOM 1513 C C . ALA A 1 195 ? 6.394 14.583 16.564 1.00 80.50 195 ALA A C 1
ATOM 1515 O O . ALA A 1 195 ? 6.068 14.997 17.674 1.00 80.50 195 ALA A O 1
ATOM 1516 N N . HIS A 1 196 ? 5.500 14.291 15.623 1.00 83.88 196 HIS A N 1
ATOM 1517 C CA . HIS A 1 196 ? 4.054 14.388 15.810 1.00 83.88 196 HIS A CA 1
ATOM 1518 C C . HIS A 1 196 ? 3.461 12.991 15.729 1.00 83.88 196 HIS A C 1
ATOM 1520 O O . HIS A 1 196 ? 3.811 12.222 14.832 1.00 83.88 196 HIS A O 1
ATOM 1526 N N . ALA A 1 197 ? 2.553 12.684 16.642 1.00 86.38 197 ALA A N 1
ATOM 1527 C CA . ALA A 1 197 ? 1.747 11.479 16.594 1.00 86.38 197 ALA A CA 1
ATOM 1528 C C . ALA A 1 197 ? 0.292 11.831 16.901 1.00 86.38 197 ALA A C 1
ATOM 1530 O O . ALA A 1 197 ? -0.002 12.805 17.590 1.00 86.38 197 ALA A O 1
ATOM 1531 N N . ARG A 1 198 ? -0.630 11.023 16.391 1.00 86.06 198 ARG A N 1
ATOM 1532 C CA . ARG A 1 198 ? -2.048 11.104 16.728 1.00 86.06 198 ARG A CA 1
ATOM 1533 C C . ARG A 1 198 ? -2.463 9.747 17.258 1.00 86.06 198 ARG A C 1
ATOM 1535 O O . ARG A 1 198 ? -2.138 8.746 16.634 1.00 86.06 198 ARG A O 1
ATOM 1542 N N . LEU A 1 199 ? -3.158 9.759 18.385 1.00 87.94 199 LEU A N 1
ATOM 1543 C CA . LEU A 1 199 ? -3.810 8.600 18.962 1.00 87.94 199 LEU A CA 1
ATOM 1544 C C . LEU A 1 199 ? -5.308 8.750 18.732 1.00 87.94 199 LEU A C 1
ATOM 1546 O O . LEU A 1 199 ? -5.891 9.743 19.172 1.00 87.94 199 LEU A O 1
ATOM 1550 N N . LYS A 1 200 ? -5.930 7.799 18.048 1.00 85.44 200 LYS A N 1
ATOM 1551 C CA . LYS A 1 200 ? -7.379 7.738 17.869 1.00 85.44 200 LYS A CA 1
ATOM 1552 C C . LYS A 1 200 ? -7.904 6.514 18.607 1.00 85.44 200 LYS A C 1
ATOM 1554 O O . LYS A 1 200 ? -7.597 5.381 18.251 1.00 85.44 200 LYS A O 1
ATOM 1559 N N . CYS A 1 201 ? -8.693 6.743 19.647 1.00 84.38 201 CYS A N 1
ATOM 1560 C CA . CYS A 1 201 ? -9.359 5.676 20.372 1.00 84.38 201 CYS A CA 1
ATOM 1561 C C . CYS A 1 201 ? -10.770 5.484 19.818 1.00 84.38 201 CYS A C 1
ATOM 1563 O O . CYS A 1 201 ? -11.568 6.421 19.787 1.00 84.38 201 CYS A O 1
ATOM 1565 N N . VAL A 1 202 ? -11.063 4.254 19.412 1.00 80.56 202 VAL A N 1
ATOM 1566 C CA . VAL A 1 202 ? -12.340 3.838 18.841 1.00 80.56 202 VAL A CA 1
ATOM 1567 C C . VAL A 1 202 ? -12.999 2.851 19.795 1.00 80.56 202 VAL A C 1
ATOM 1569 O O . VAL A 1 202 ? -12.362 1.912 20.271 1.00 80.56 202 VAL A O 1
ATOM 1572 N N . TYR A 1 203 ? -14.271 3.072 20.102 1.00 82.81 203 TYR A N 1
ATOM 1573 C CA . TYR A 1 203 ? -15.031 2.222 21.014 1.00 82.81 203 TYR A CA 1
ATOM 1574 C C . TYR A 1 203 ? -15.719 1.075 20.270 1.00 82.81 203 TYR A C 1
ATOM 1576 O O . TYR A 1 203 ? -16.306 1.288 19.208 1.00 82.81 203 TYR A O 1
ATOM 1584 N N . TYR A 1 204 ? -15.695 -0.124 20.851 1.00 84.50 204 TYR A N 1
ATOM 1585 C CA . TYR A 1 204 ? -16.467 -1.273 20.378 1.00 84.50 204 TYR A CA 1
ATOM 1586 C C . TYR A 1 204 ? -17.757 -1.422 21.192 1.00 84.50 204 TYR A C 1
ATOM 1588 O O . TYR A 1 204 ? -17.692 -1.809 22.362 1.00 84.50 204 TYR A O 1
ATOM 1596 N N . PRO A 1 205 ? -18.932 -1.108 20.614 1.00 83.00 205 PRO A N 1
ATOM 1597 C CA . PRO A 1 205 ? -20.185 -1.140 21.352 1.00 83.00 205 PRO A CA 1
ATOM 1598 C C . PRO A 1 205 ? -20.671 -2.558 21.652 1.00 83.00 205 PRO A C 1
ATOM 1600 O O . PRO A 1 205 ? -20.406 -3.512 20.919 1.00 83.00 205 PRO A O 1
ATOM 1603 N N . ILE A 1 206 ? -21.468 -2.676 22.715 1.00 84.44 206 ILE A N 1
ATOM 1604 C CA . ILE A 1 206 ? -22.296 -3.856 22.969 1.00 84.44 206 ILE A CA 1
ATOM 1605 C C . ILE A 1 206 ? -23.586 -3.702 22.163 1.00 84.44 206 ILE A C 1
ATOM 1607 O O . ILE A 1 206 ? -24.391 -2.808 22.419 1.00 84.44 206 ILE A O 1
ATOM 1611 N N . VAL A 1 207 ? -23.802 -4.590 21.195 1.00 81.75 207 VAL A N 1
ATOM 1612 C CA . VAL A 1 207 ? -24.989 -4.604 20.335 1.00 81.75 207 VAL A CA 1
ATOM 1613 C C . VAL A 1 207 ? -25.757 -5.894 20.599 1.00 81.75 207 VAL A C 1
ATOM 1615 O O . VAL A 1 207 ? -25.223 -6.988 20.441 1.00 81.75 207 VA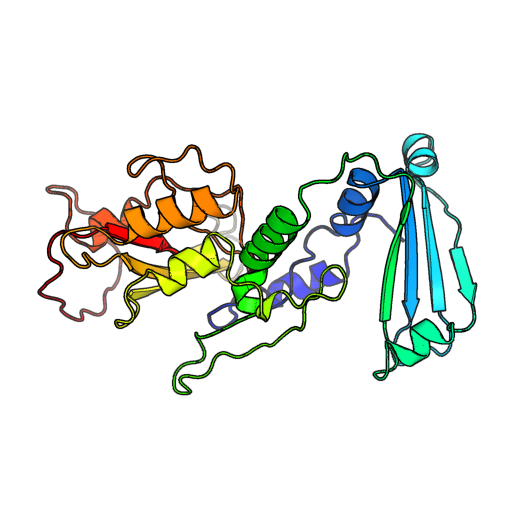L A O 1
ATOM 1618 N N . LYS A 1 208 ? -27.025 -5.779 21.020 1.00 83.75 208 LYS A N 1
ATOM 1619 C CA . LYS A 1 208 ? -27.898 -6.929 21.342 1.00 83.75 208 LYS A CA 1
ATOM 1620 C C . LYS A 1 208 ? -27.270 -7.914 22.351 1.00 83.75 208 LYS A C 1
ATOM 1622 O O . LYS A 1 208 ? -27.398 -9.124 22.203 1.00 83.75 208 LYS A O 1
ATOM 1627 N N . GLY A 1 209 ? -26.569 -7.394 23.362 1.00 81.44 209 GLY A N 1
ATOM 1628 C CA . GLY A 1 209 ? -25.921 -8.205 24.404 1.00 81.44 209 GLY A CA 1
ATOM 1629 C C . GLY A 1 209 ? -24.602 -8.865 23.988 1.00 81.44 209 GLY A C 1
ATOM 1630 O O . GLY A 1 209 ? -24.038 -9.625 24.769 1.00 81.44 209 GLY A O 1
ATOM 1631 N N . LYS A 1 210 ? -24.089 -8.570 22.788 1.00 82.94 210 LYS A N 1
ATOM 1632 C CA . LYS A 1 210 ? -22.814 -9.080 22.273 1.00 82.94 210 LYS A CA 1
ATOM 1633 C C . LYS A 1 210 ? -21.873 -7.920 21.962 1.00 82.94 210 LYS A C 1
ATOM 1635 O O . LYS A 1 210 ? -22.259 -6.970 21.287 1.00 82.94 210 LYS A O 1
ATOM 1640 N N . GLU A 1 211 ? -20.634 -7.989 22.438 1.00 83.69 211 GLU A N 1
ATOM 1641 C CA . GLU A 1 211 ? -19.612 -7.004 22.067 1.00 83.69 211 GLU A CA 1
ATOM 1642 C C . GLU A 1 211 ? -19.297 -7.086 20.569 1.00 83.69 211 GLU A C 1
ATOM 1644 O O . GLU A 1 211 ? -19.120 -8.183 20.026 1.00 83.69 211 GLU A O 1
ATOM 1649 N N . SER A 1 212 ? -19.190 -5.935 19.902 1.00 87.00 212 SER A N 1
ATOM 1650 C CA . SER A 1 212 ? -18.990 -5.871 18.449 1.00 87.00 212 SER A CA 1
ATOM 1651 C C . SER A 1 212 ? -17.681 -6.508 17.975 1.00 87.00 212 SER A C 1
ATOM 1653 O O . SER A 1 212 ? -17.614 -7.003 16.853 1.00 87.00 212 SER A O 1
ATOM 1655 N N . ILE A 1 213 ? -16.669 -6.603 18.839 1.00 86.25 213 ILE A N 1
ATOM 1656 C CA . ILE A 1 213 ? -15.430 -7.350 18.578 1.00 86.25 213 ILE A CA 1
ATOM 1657 C C . ILE A 1 213 ? -15.674 -8.831 18.273 1.00 86.25 213 ILE A C 1
ATOM 1659 O O . ILE A 1 213 ? -14.989 -9.393 17.425 1.00 86.25 213 ILE A O 1
ATOM 1663 N N . ASN A 1 214 ? -16.684 -9.459 18.879 1.00 86.75 214 ASN A N 1
ATOM 1664 C CA . ASN A 1 214 ? -17.031 -10.837 18.534 1.00 86.75 214 ASN A CA 1
ATOM 1665 C C . ASN A 1 214 ? -17.581 -10.919 17.104 1.00 86.75 214 ASN A C 1
ATOM 1667 O O . ASN A 1 214 ? -17.235 -11.838 16.370 1.00 86.75 214 ASN A O 1
ATOM 1671 N N . THR A 1 215 ? -18.379 -9.932 16.683 1.00 87.94 215 THR A N 1
ATOM 1672 C CA . THR A 1 215 ? -18.864 -9.819 15.297 1.00 87.94 215 THR A CA 1
ATOM 1673 C C . THR A 1 215 ? -17.714 -9.577 14.315 1.00 87.94 215 THR A C 1
ATOM 1675 O O . THR A 1 215 ? -17.705 -10.160 13.234 1.00 87.94 215 THR A O 1
ATOM 1678 N N . ILE A 1 216 ? -16.725 -8.757 14.694 1.00 87.25 216 ILE A N 1
ATOM 1679 C CA . ILE A 1 216 ? -15.509 -8.524 13.897 1.00 87.25 216 ILE A CA 1
ATOM 1680 C C . ILE A 1 216 ? -14.760 -9.844 13.686 1.00 87.25 216 ILE A C 1
ATOM 1682 O O . ILE A 1 216 ? -14.493 -10.219 12.547 1.00 87.25 216 ILE A O 1
ATOM 1686 N N . LEU A 1 217 ? -14.481 -10.582 14.766 1.00 87.31 217 LEU A N 1
ATOM 1687 C CA . LEU A 1 217 ? -13.776 -11.866 14.702 1.00 87.31 217 LEU A CA 1
ATOM 1688 C C . LEU A 1 217 ? -14.532 -12.910 13.868 1.00 87.31 217 LEU A C 1
ATOM 1690 O O . LEU A 1 217 ? -13.915 -13.669 13.128 1.00 87.31 217 LEU A O 1
ATOM 1694 N N . GLU A 1 218 ? -15.862 -12.951 13.961 1.00 87.94 218 GLU A N 1
ATOM 1695 C CA . GLU A 1 218 ? -16.690 -13.848 13.147 1.00 87.94 218 GLU A CA 1
ATOM 1696 C C . GLU A 1 218 ? -16.600 -13.529 11.654 1.00 87.94 218 GLU A C 1
ATOM 1698 O O . GLU A 1 218 ? -16.420 -14.445 10.855 1.00 87.94 218 GLU A O 1
ATOM 1703 N N . ARG A 1 219 ? -16.668 -12.247 11.272 1.00 86.25 219 ARG A N 1
ATOM 1704 C CA . ARG A 1 219 ? -16.546 -11.832 9.865 1.00 86.25 219 ARG A CA 1
ATOM 1705 C C . ARG A 1 219 ? -15.160 -12.122 9.297 1.00 86.25 219 ARG A C 1
ATOM 1707 O O . ARG A 1 219 ? -15.067 -12.687 8.213 1.00 86.25 219 ARG A O 1
ATOM 1714 N N . LEU A 1 220 ? -14.102 -11.836 10.060 1.00 84.00 220 LEU A N 1
ATOM 1715 C CA . LEU A 1 220 ? -12.726 -12.112 9.632 1.00 84.00 220 LEU A CA 1
ATOM 1716 C C . LEU A 1 220 ? -12.478 -13.606 9.381 1.00 84.00 220 LEU A C 1
ATOM 1718 O O . LEU A 1 220 ? -11.774 -13.960 8.439 1.00 84.00 220 LEU A O 1
ATOM 1722 N N . ARG A 1 221 ? -13.105 -14.493 10.168 1.00 81.62 221 ARG A N 1
ATOM 1723 C CA . ARG A 1 221 ? -13.034 -15.949 9.947 1.00 81.62 221 ARG A CA 1
ATOM 1724 C C . ARG A 1 221 ? -13.730 -16.389 8.660 1.00 81.62 221 ARG A C 1
ATOM 1726 O O . ARG A 1 221 ? -13.245 -17.306 8.004 1.00 81.62 221 ARG A O 1
ATOM 1733 N N . VAL A 1 222 ? -14.864 -15.774 8.315 1.00 77.44 222 VAL A N 1
ATOM 1734 C CA . VAL A 1 222 ? -15.620 -16.100 7.090 1.00 77.44 222 VAL A CA 1
ATOM 1735 C C . VAL A 1 222 ? -14.862 -15.659 5.839 1.00 77.44 222 VAL A C 1
ATOM 1737 O O . VAL A 1 222 ? -14.848 -16.389 4.853 1.00 77.44 222 VAL A O 1
ATOM 1740 N N . GLU A 1 223 ? -14.179 -14.515 5.890 1.00 68.19 223 GLU A N 1
ATOM 1741 C CA . GLU A 1 223 ? -13.393 -13.978 4.768 1.00 68.19 223 GLU A CA 1
ATOM 1742 C C . GLU A 1 223 ? -12.044 -14.687 4.551 1.00 68.19 223 GLU A C 1
ATOM 1744 O O . GLU A 1 223 ? -11.242 -14.280 3.711 1.00 68.19 223 GLU A O 1
ATOM 1749 N N . GLY A 1 224 ? -11.792 -15.778 5.282 1.00 62.25 224 GLY A N 1
ATOM 1750 C CA . GLY A 1 224 ? -10.596 -16.597 5.119 1.00 62.25 224 GLY A CA 1
ATOM 1751 C C . GLY A 1 224 ? -9.333 -15.965 5.694 1.00 62.25 224 GLY A C 1
ATOM 1752 O O . GLY A 1 224 ? -8.242 -16.476 5.437 1.00 62.25 224 GLY A O 1
ATOM 1753 N N . ASP A 1 225 ? -9.445 -14.889 6.478 1.00 57.66 225 ASP A N 1
ATOM 1754 C CA . ASP A 1 225 ? -8.284 -14.361 7.177 1.00 57.66 225 ASP A CA 1
ATOM 1755 C C . ASP A 1 225 ? -7.850 -15.380 8.240 1.00 57.66 225 ASP A C 1
ATOM 1757 O O . ASP A 1 225 ? -8.667 -15.934 8.983 1.00 57.66 225 ASP A O 1
ATOM 1761 N N . ILE A 1 226 ? -6.548 -15.672 8.293 1.00 52.97 226 ILE A N 1
ATOM 1762 C CA . ILE A 1 226 ? -5.948 -16.713 9.152 1.00 52.97 226 ILE A CA 1
ATOM 1763 C C . ILE A 1 226 ? -5.845 -16.178 10.587 1.00 52.97 226 ILE A C 1
ATOM 1765 O O . ILE A 1 226 ? -4.804 -16.219 11.244 1.00 52.97 226 ILE A O 1
ATOM 1769 N N . VAL A 1 227 ? -6.923 -15.590 11.081 1.00 55.47 227 VAL A N 1
ATOM 1770 C CA . VAL A 1 227 ? -6.982 -15.008 12.405 1.00 55.47 227 VAL A CA 1
ATOM 1771 C C . VAL A 1 227 ? -7.349 -16.147 13.350 1.00 55.47 227 VAL A C 1
ATOM 1773 O O . VAL A 1 227 ? -8.507 -16.367 13.696 1.00 55.47 227 VAL A O 1
ATOM 1776 N N . ALA A 1 228 ? -6.320 -16.865 13.80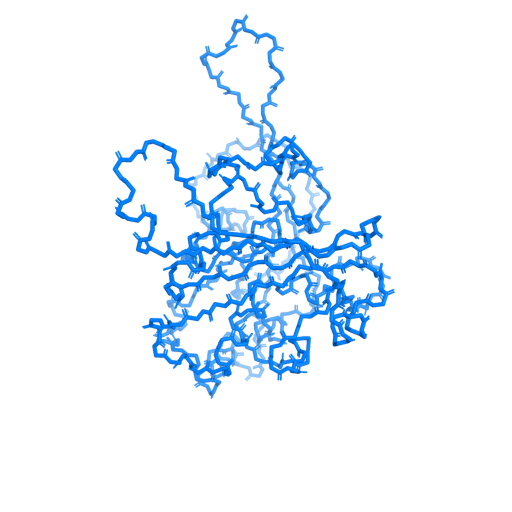9 1.00 60.91 228 ALA A N 1
ATOM 1777 C CA . ALA A 1 228 ? -6.387 -17.734 14.989 1.00 60.91 228 ALA A CA 1
ATOM 1778 C C . ALA A 1 228 ? -6.590 -16.927 16.291 1.00 60.91 228 ALA A C 1
ATOM 1780 O O . ALA A 1 228 ? -6.358 -17.433 17.388 1.00 60.91 228 ALA A O 1
ATOM 1781 N N . GLU A 1 229 ? -6.976 -15.653 16.183 1.00 71.75 229 GLU A N 1
ATOM 1782 C CA . GLU A 1 229 ? -7.121 -14.768 17.320 1.00 71.75 229 GLU A CA 1
ATOM 1783 C C . GLU A 1 229 ? -8.468 -14.981 18.001 1.00 71.75 229 GLU A C 1
ATOM 1785 O O . GLU A 1 229 ? -9.532 -15.142 17.386 1.00 71.75 229 GLU A O 1
ATOM 1790 N N . THR A 1 230 ? -8.394 -14.993 19.322 1.00 76.19 230 THR A N 1
ATOM 1791 C CA . THR A 1 230 ? -9.536 -14.950 20.216 1.00 76.19 230 THR A CA 1
ATOM 1792 C C . THR A 1 230 ? -9.769 -13.512 20.658 1.00 76.19 230 THR A C 1
ATOM 1794 O O . THR A 1 230 ? -8.976 -12.610 20.379 1.00 76.19 230 THR A O 1
ATOM 1797 N N . PHE A 1 231 ? -10.850 -13.297 21.400 1.00 76.75 231 PHE A N 1
ATOM 1798 C CA . PHE A 1 231 ? -11.103 -12.028 22.070 1.00 76.75 231 PHE A CA 1
ATOM 1799 C C . PHE A 1 231 ? -9.883 -11.515 22.859 1.00 76.75 231 PHE A C 1
ATOM 1801 O O . PHE A 1 231 ? -9.576 -10.322 22.835 1.00 76.75 231 PHE A O 1
ATOM 1808 N N . ASP A 1 232 ? -9.161 -12.404 23.539 1.00 75.25 232 ASP A N 1
ATOM 1809 C CA . ASP A 1 232 ? -8.030 -12.030 24.388 1.00 75.25 232 ASP A CA 1
ATOM 1810 C C . ASP A 1 232 ? -6.777 -11.679 23.585 1.00 75.25 232 ASP A C 1
ATOM 1812 O O . ASP A 1 232 ? -6.037 -10.769 23.962 1.00 75.25 232 ASP A O 1
ATOM 1816 N N . THR A 1 233 ? -6.549 -12.365 22.463 1.00 77.12 233 THR A N 1
ATOM 1817 C CA . THR A 1 233 ? -5.327 -12.204 21.663 1.00 77.12 233 THR A CA 1
ATOM 1818 C C . THR A 1 233 ? -5.467 -11.190 20.533 1.00 77.12 233 THR A C 1
ATOM 1820 O O . THR A 1 233 ? -4.450 -10.777 19.980 1.00 77.12 233 THR A O 1
ATOM 1823 N N . PHE A 1 234 ? -6.692 -10.792 20.175 1.00 77.94 234 PHE A N 1
ATOM 1824 C CA . PHE A 1 234 ? -6.928 -9.833 19.100 1.00 77.94 234 PHE A CA 1
ATOM 1825 C C . PHE A 1 234 ? -6.231 -8.504 19.393 1.00 77.94 234 PHE A C 1
ATOM 1827 O O . PHE A 1 234 ? -6.443 -7.881 20.445 1.00 77.94 234 PHE A O 1
ATOM 1834 N N . SER A 1 235 ? -5.397 -8.051 18.453 1.00 77.38 235 SER A N 1
ATOM 1835 C CA . SER A 1 235 ? -4.684 -6.792 18.627 1.00 77.38 235 SER A CA 1
ATOM 1836 C C . SER A 1 235 ? -5.657 -5.623 18.543 1.00 77.38 235 SER A C 1
ATOM 1838 O O . SER A 1 235 ? -6.255 -5.322 17.513 1.00 77.38 235 SER A O 1
ATOM 1840 N N . ARG A 1 236 ? -5.783 -4.909 19.658 1.00 79.81 236 ARG A N 1
ATOM 1841 C CA . ARG A 1 236 ? -6.589 -3.688 19.753 1.00 79.81 236 ARG A CA 1
ATOM 1842 C C . ARG A 1 236 ? -5.779 -2.443 19.403 1.00 79.81 236 ARG A C 1
ATOM 1844 O O . ARG A 1 236 ? -6.244 -1.341 19.659 1.00 79.81 236 ARG A O 1
ATOM 1851 N N . THR A 1 237 ? -4.581 -2.603 18.845 1.00 82.62 237 THR A N 1
ATOM 1852 C CA . THR A 1 237 ? -3.724 -1.480 18.466 1.00 82.62 237 THR A CA 1
ATOM 1853 C C . THR A 1 237 ? -3.288 -1.627 17.020 1.00 82.62 237 THR A C 1
ATOM 1855 O O . THR A 1 237 ? -2.707 -2.647 16.659 1.00 82.62 237 THR A O 1
ATOM 1858 N N . SER A 1 238 ? -3.511 -0.604 16.200 1.00 84.69 238 SER A N 1
ATOM 1859 C CA . SER A 1 238 ? -2.980 -0.559 14.835 1.00 84.69 238 SER A CA 1
ATOM 1860 C C . SER A 1 238 ? -2.080 0.652 14.677 1.00 84.69 238 SER A C 1
ATOM 1862 O O . SER A 1 238 ? -2.521 1.759 14.941 1.00 84.69 238 SER A O 1
ATOM 1864 N N . ILE A 1 239 ? -0.843 0.463 14.221 1.00 88.12 239 ILE A N 1
ATOM 1865 C CA . ILE A 1 239 ? 0.106 1.569 14.075 1.00 88.12 239 ILE A CA 1
ATOM 1866 C C . ILE A 1 239 ? 0.209 1.960 12.610 1.00 88.12 239 ILE A C 1
ATOM 1868 O O . ILE A 1 239 ? 0.485 1.128 11.740 1.00 88.12 239 ILE A O 1
ATOM 1872 N N . ARG A 1 240 ? 0.037 3.254 12.337 1.00 88.75 240 ARG A N 1
ATOM 1873 C CA . ARG A 1 240 ? 0.222 3.824 11.004 1.00 88.75 240 ARG A CA 1
ATOM 1874 C C . ARG A 1 240 ? 1.413 4.760 10.974 1.00 88.75 240 ARG A C 1
ATOM 1876 O O . ARG A 1 240 ? 1.621 5.579 11.866 1.00 88.75 240 ARG A O 1
ATOM 1883 N N . ARG A 1 241 ? 2.176 4.678 9.890 1.00 87.56 241 ARG A N 1
ATOM 1884 C CA . ARG A 1 241 ? 3.250 5.617 9.591 1.00 87.56 241 ARG A CA 1
ATOM 1885 C C . ARG A 1 241 ? 2.922 6.343 8.298 1.00 87.56 241 ARG A C 1
ATOM 1887 O O . ARG A 1 241 ? 2.925 5.729 7.235 1.00 87.56 241 ARG A O 1
ATOM 1894 N N . LEU A 1 242 ? 2.692 7.653 8.407 1.00 86.81 242 LEU A N 1
ATOM 1895 C CA . LEU A 1 242 ? 2.238 8.490 7.292 1.00 86.81 242 LEU A CA 1
ATOM 1896 C C . LEU A 1 242 ? 1.001 7.866 6.615 1.00 86.81 242 LEU A C 1
ATOM 1898 O O . LEU A 1 242 ? 1.031 7.534 5.441 1.00 86.81 242 LEU A O 1
ATOM 1902 N N . GLY A 1 243 ? -0.032 7.530 7.393 1.00 86.88 243 GLY A N 1
ATOM 1903 C CA . GLY A 1 243 ? -1.251 6.867 6.902 1.00 86.88 243 GLY A CA 1
ATOM 1904 C C . GLY A 1 243 ? -1.135 5.369 6.574 1.00 86.88 243 GLY A C 1
ATOM 1905 O O . GLY A 1 243 ? -2.122 4.641 6.689 1.00 86.88 243 GLY A O 1
ATOM 1906 N N . ARG A 1 244 ? 0.052 4.856 6.231 1.00 88.88 244 ARG A N 1
ATOM 1907 C CA . ARG A 1 244 ? 0.233 3.437 5.884 1.00 88.88 244 ARG A CA 1
ATOM 1908 C C . ARG A 1 244 ? 0.281 2.550 7.131 1.00 88.88 244 ARG A C 1
ATOM 1910 O O . ARG A 1 244 ? 1.059 2.835 8.042 1.00 88.88 244 ARG A O 1
ATOM 1917 N N . LEU A 1 245 ? -0.494 1.463 7.155 1.00 90.50 245 LEU A N 1
ATOM 1918 C CA . LEU A 1 245 ? -0.455 0.473 8.242 1.00 90.50 245 LEU A CA 1
ATOM 1919 C C . LEU A 1 245 ? 0.911 -0.220 8.308 1.00 90.50 245 LEU A C 1
ATOM 1921 O O . LEU A 1 245 ? 1.486 -0.584 7.277 1.00 90.50 245 LEU A O 1
ATOM 1925 N N . LEU A 1 246 ? 1.399 -0.434 9.526 1.00 89.38 246 LEU A N 1
ATOM 1926 C CA . LEU A 1 246 ? 2.528 -1.306 9.827 1.00 89.38 246 LEU A CA 1
ATOM 1927 C C . LEU A 1 246 ? 1.977 -2.649 10.340 1.00 89.38 246 LEU A C 1
ATOM 1929 O O . LEU A 1 246 ? 1.672 -2.746 11.528 1.00 89.38 246 LEU A O 1
ATOM 1933 N N . PRO A 1 247 ? 1.819 -3.669 9.474 1.00 82.62 247 PRO A N 1
ATOM 1934 C CA . PRO A 1 247 ? 1.094 -4.895 9.823 1.00 82.62 247 PRO A CA 1
ATOM 1935 C C . PRO A 1 247 ? 1.761 -5.691 10.953 1.00 82.62 247 PRO A C 1
ATOM 1937 O O . PRO A 1 247 ? 1.066 -6.283 11.769 1.00 82.62 247 PRO A O 1
ATOM 1940 N N . ASP A 1 248 ? 3.092 -5.646 11.052 1.00 80.25 248 ASP A N 1
ATOM 1941 C CA . ASP A 1 248 ? 3.845 -6.386 12.074 1.00 80.25 248 ASP A CA 1
ATOM 1942 C C . ASP A 1 248 ? 3.953 -5.629 13.410 1.00 80.25 248 ASP A C 1
ATOM 1944 O O . ASP A 1 248 ? 4.408 -6.173 14.415 1.00 80.25 248 ASP A O 1
ATOM 1948 N N . ALA A 1 249 ? 3.532 -4.361 13.457 1.00 80.06 249 ALA A N 1
ATOM 1949 C CA . ALA A 1 249 ? 3.603 -3.526 14.654 1.00 80.06 249 ALA A CA 1
ATOM 1950 C C . ALA A 1 249 ? 2.333 -3.680 15.511 1.00 80.06 249 ALA A C 1
ATOM 1952 O O . ALA A 1 249 ? 1.627 -2.707 15.783 1.00 80.06 249 ALA A O 1
ATOM 1953 N N . ARG A 1 250 ? 2.026 -4.917 15.922 1.00 70.94 250 ARG A N 1
ATOM 1954 C CA . ARG A 1 250 ? 0.821 -5.253 16.699 1.00 70.94 250 ARG A CA 1
ATOM 1955 C C . ARG A 1 250 ? 1.121 -5.189 18.189 1.00 70.94 250 ARG A C 1
ATOM 1957 O O . ARG A 1 250 ? 1.812 -6.045 18.737 1.00 70.94 250 ARG A O 1
ATOM 1964 N N . TRP A 1 251 ? 0.636 -4.146 18.855 1.00 68.44 251 TRP A N 1
ATOM 1965 C CA . TRP A 1 251 ? 0.820 -3.985 20.298 1.00 68.44 251 TRP A CA 1
ATOM 1966 C C . TRP A 1 251 ? -0.381 -4.571 21.039 1.00 68.44 251 TRP A C 1
ATOM 1968 O O . TRP A 1 251 ? -1.532 -4.260 20.729 1.00 68.44 251 TRP A O 1
ATOM 1978 N N . VAL A 1 252 ? -0.110 -5.423 22.030 1.00 58.31 252 VAL A N 1
ATOM 1979 C CA . VAL A 1 252 ? -1.158 -6.093 22.819 1.00 58.31 252 VAL A CA 1
ATOM 1980 C C . VAL A 1 252 ? -1.861 -5.105 23.760 1.00 58.31 252 VAL A C 1
ATOM 1982 O O . VAL A 1 252 ? -3.066 -5.207 23.970 1.00 58.31 252 VAL A O 1
ATOM 1985 N N . ALA A 1 253 ? -1.145 -4.102 24.284 1.00 57.47 253 ALA A N 1
ATOM 1986 C CA . ALA A 1 253 ? -1.729 -3.039 25.100 1.00 57.47 253 ALA A CA 1
ATOM 1987 C C . ALA A 1 253 ? -0.913 -1.737 25.034 1.00 57.47 253 ALA A C 1
ATOM 1989 O O . ALA A 1 253 ? 0.310 -1.754 25.170 1.00 57.47 253 ALA A O 1
ATOM 1990 N N . PHE A 1 254 ? -1.602 -0.599 24.918 1.00 55.06 254 PHE A N 1
ATOM 1991 C CA . PHE A 1 254 ? -1.024 0.730 25.127 1.00 55.06 254 PHE A CA 1
ATOM 1992 C C . PHE A 1 254 ? -1.268 1.143 26.591 1.00 55.06 254 PHE A C 1
ATOM 1994 O O . PHE A 1 254 ? -2.373 1.546 26.958 1.00 55.06 254 PHE A O 1
ATOM 2001 N N . GLN A 1 255 ? -0.260 0.999 27.462 1.00 43.38 255 GLN A N 1
ATOM 2002 C CA . GLN A 1 255 ? -0.407 1.241 28.913 1.00 43.38 255 GLN A CA 1
ATOM 2003 C C . GLN A 1 255 ? -0.873 2.668 29.254 1.00 43.38 255 GLN A C 1
ATOM 2005 O O . GLN A 1 255 ? -1.572 2.869 30.246 1.00 43.38 255 GLN A O 1
ATOM 2010 N N . VAL A 1 256 ? -0.558 3.647 28.403 1.00 45.19 256 VAL A N 1
ATOM 2011 C CA . VAL A 1 256 ? -0.949 5.051 28.595 1.00 45.19 256 VAL A CA 1
ATOM 2012 C C . VAL A 1 256 ? -2.469 5.235 28.520 1.00 45.19 256 VAL A C 1
ATOM 2014 O O . VAL A 1 256 ? -3.010 6.019 29.291 1.00 45.19 256 VAL A O 1
ATOM 2017 N N . CYS A 1 257 ? -3.197 4.468 27.698 1.00 43.75 257 CYS A N 1
ATOM 2018 C CA . CYS A 1 257 ? -4.664 4.542 27.681 1.00 43.75 257 CYS A CA 1
ATOM 2019 C C . CYS A 1 257 ? -5.269 4.093 29.018 1.00 43.75 257 CYS A C 1
ATOM 2021 O O . CYS A 1 257 ? -6.208 4.723 29.490 1.00 43.75 257 CYS A O 1
ATOM 2023 N N . ARG A 1 258 ? -4.701 3.074 29.684 1.00 42.47 258 ARG A N 1
ATOM 2024 C CA . ARG A 1 258 ? -5.156 2.667 31.029 1.00 42.47 258 ARG A CA 1
ATOM 2025 C C . ARG A 1 258 ? -4.938 3.762 32.076 1.00 42.47 258 ARG A C 1
ATOM 2027 O O . ARG A 1 258 ? -5.765 3.898 32.967 1.00 42.47 258 ARG A O 1
ATOM 2034 N N . GLN A 1 259 ? -3.855 4.532 31.976 1.00 41.25 259 GLN A N 1
ATOM 2035 C CA . GLN A 1 259 ? -3.568 5.633 32.903 1.00 41.25 259 GLN A CA 1
ATOM 2036 C C . GLN A 1 259 ? -4.418 6.879 32.614 1.00 41.25 259 GLN A C 1
ATOM 2038 O O . GLN A 1 259 ? -4.937 7.483 33.547 1.00 41.25 259 GLN A O 1
ATOM 2043 N N . ILE A 1 260 ? -4.609 7.231 31.338 1.00 41.91 260 ILE A N 1
ATOM 2044 C CA . ILE A 1 260 ? -5.428 8.377 30.910 1.00 41.91 260 ILE A CA 1
ATOM 2045 C C . ILE A 1 260 ? -6.920 8.150 31.198 1.00 41.91 260 ILE A C 1
ATOM 2047 O O . ILE A 1 260 ? -7.618 9.087 31.566 1.00 41.91 260 ILE A O 1
ATOM 2051 N N . LEU A 1 261 ? -7.402 6.909 31.082 1.00 44.94 261 LEU A N 1
ATOM 2052 C CA . LEU A 1 261 ? -8.798 6.539 31.350 1.00 44.94 261 LEU A CA 1
ATOM 2053 C C . LEU A 1 261 ? -9.056 6.151 32.817 1.00 44.94 261 LEU A C 1
ATOM 2055 O O . LEU A 1 261 ? -10.125 5.638 33.131 1.00 44.94 261 LEU A O 1
ATOM 2059 N N . GLY A 1 262 ? -8.087 6.364 33.717 1.00 36.62 262 GLY A N 1
ATOM 2060 C CA . GLY A 1 262 ? -8.270 6.157 35.158 1.00 36.62 262 GLY A CA 1
ATOM 2061 C C . GLY A 1 262 ? -8.404 4.695 35.608 1.00 36.62 262 GLY A C 1
ATOM 2062 O O . GLY A 1 262 ? -8.950 4.435 36.675 1.00 36.62 262 GLY A O 1
ATOM 2063 N N . LEU A 1 263 ? -7.902 3.725 34.839 1.00 41.22 263 LEU A N 1
ATOM 2064 C CA . LEU A 1 263 ? -8.076 2.288 35.100 1.00 41.22 263 LEU A CA 1
ATOM 2065 C C . LEU A 1 263 ? -6.945 1.643 35.930 1.00 41.22 263 LEU A C 1
ATOM 2067 O O . LEU A 1 263 ? -6.757 0.432 35.851 1.00 41.22 263 LEU A O 1
ATOM 2071 N N . ASN A 1 264 ? -6.187 2.405 36.729 1.00 34.50 264 ASN A N 1
ATOM 2072 C CA . ASN A 1 264 ? -5.242 1.841 37.706 1.00 34.50 264 ASN A CA 1
ATOM 2073 C C . ASN A 1 264 ? -5.186 2.666 39.008 1.00 34.50 264 ASN A C 1
ATOM 2075 O O . ASN A 1 264 ? -4.944 3.873 38.943 1.00 34.50 264 ASN A O 1
ATOM 2079 N N . PRO A 1 265 ? -5.304 2.034 40.192 1.00 31.97 265 PRO A N 1
ATOM 2080 C CA . PRO A 1 265 ? -4.987 2.668 41.463 1.00 31.97 265 PRO A CA 1
ATOM 2081 C C . PRO A 1 265 ? -3.462 2.716 41.664 1.00 31.97 265 PRO A C 1
ATOM 2083 O O . PRO A 1 265 ? -2.803 1.679 41.670 1.00 31.97 265 PRO A O 1
ATOM 2086 N N . GLY A 1 266 ? -2.899 3.910 41.883 1.00 34.47 266 GLY A N 1
ATOM 2087 C CA . GLY A 1 266 ? -1.699 4.034 42.724 1.00 34.47 266 GLY A CA 1
ATOM 2088 C C . GLY A 1 266 ? -0.347 4.424 42.112 1.00 34.47 266 GLY A C 1
ATOM 2089 O O . GLY A 1 266 ? 0.653 4.218 42.792 1.00 34.47 266 GLY A O 1
ATOM 2090 N N . GLN A 1 267 ? -0.241 5.027 40.920 1.00 30.89 267 GLN A N 1
ATOM 2091 C CA . GLN A 1 267 ? 1.038 5.636 40.494 1.00 30.89 267 GLN A CA 1
ATOM 2092 C C . GLN A 1 267 ? 0.869 6.992 39.801 1.00 30.89 267 GLN A C 1
ATOM 2094 O O . GLN A 1 267 ? 0.108 7.136 38.848 1.00 30.89 267 GLN A O 1
ATOM 2099 N N . GLN A 1 268 ? 1.611 7.985 40.298 1.00 25.52 268 GLN A N 1
ATOM 2100 C CA . GLN A 1 268 ? 1.561 9.388 39.895 1.00 25.52 268 GLN A CA 1
ATOM 2101 C C . GLN A 1 268 ? 2.798 9.716 39.041 1.00 25.52 268 GLN A C 1
ATOM 2103 O O . GLN A 1 268 ? 3.922 9.641 39.530 1.00 25.52 268 GLN A O 1
ATOM 2108 N N . TRP A 1 269 ? 2.602 10.112 37.781 1.00 29.41 269 TRP A N 1
ATOM 2109 C CA . TRP A 1 269 ? 3.652 10.704 36.942 1.00 29.41 269 TRP A CA 1
ATOM 2110 C C . TRP A 1 269 ? 3.224 12.116 36.530 1.00 29.41 269 TRP A C 1
ATOM 2112 O O . TRP A 1 269 ? 2.092 12.329 36.096 1.00 29.41 269 TRP A O 1
ATOM 2122 N N . LYS A 1 270 ? 4.122 13.098 36.684 1.00 23.81 270 LYS A N 1
ATOM 2123 C CA . LYS A 1 270 ? 3.886 14.494 36.285 1.00 23.81 270 LYS A CA 1
ATOM 2124 C C . LYS A 1 270 ? 4.071 14.645 34.771 1.00 23.81 270 LYS A C 1
ATOM 2126 O O . LYS A 1 270 ? 5.201 14.721 34.302 1.00 23.81 270 LYS A O 1
ATOM 2131 N N . LEU A 1 271 ? 2.968 14.741 34.025 1.00 28.88 271 LEU A N 1
ATOM 2132 C CA . LEU A 1 271 ? 2.953 15.335 32.683 1.00 28.88 271 LEU A CA 1
ATOM 2133 C C . LEU A 1 271 ? 2.704 16.844 32.794 1.00 28.88 271 LEU A C 1
ATOM 2135 O O . LEU A 1 271 ? 1.777 17.285 33.475 1.00 28.88 271 LEU A O 1
ATOM 2139 N N . SER A 1 272 ? 3.525 17.644 32.118 1.00 25.89 272 SER A N 1
ATOM 2140 C CA . SER A 1 272 ? 3.375 19.096 32.051 1.00 25.89 272 SER A CA 1
ATOM 2141 C C . SER A 1 272 ? 2.287 19.489 31.044 1.00 25.89 272 SER A C 1
ATOM 2143 O O . SER A 1 272 ? 2.486 19.412 29.833 1.00 25.89 272 SER A O 1
ATOM 2145 N N . SER A 1 273 ? 1.176 19.980 31.593 1.00 25.67 273 SER A N 1
ATOM 2146 C CA . SER A 1 273 ? 0.001 20.592 30.953 1.00 25.67 273 SER A CA 1
ATOM 2147 C C . SER A 1 273 ? -1.043 19.637 30.354 1.00 25.67 273 SER A C 1
ATOM 2149 O O . SER A 1 273 ? -0.807 18.914 29.393 1.00 25.67 273 SER A O 1
ATOM 2151 N N . TRP A 1 274 ? -2.236 19.699 30.947 1.00 28.67 274 TRP A N 1
ATOM 2152 C CA . TRP A 1 274 ? -3.509 19.249 30.394 1.00 28.67 274 TRP A CA 1
ATOM 2153 C C . TRP A 1 274 ? -4.375 20.495 30.187 1.00 28.67 274 TRP A C 1
ATOM 2155 O O . TRP A 1 274 ? -4.364 21.388 31.035 1.00 28.67 274 TRP A O 1
ATOM 2165 N N . SER A 1 275 ? -5.146 20.549 29.102 1.00 24.86 275 SER A N 1
ATOM 2166 C CA . SER A 1 275 ? -6.382 21.336 29.080 1.00 24.86 275 SER A CA 1
ATOM 2167 C C . SER A 1 275 ? -7.526 20.369 29.374 1.00 24.86 275 SER A C 1
ATOM 2169 O O . SER A 1 275 ? -7.737 19.391 28.662 1.00 24.86 275 SER A O 1
ATOM 2171 N N . THR A 1 276 ? -8.180 20.579 30.512 1.00 25.84 276 THR A N 1
ATOM 2172 C CA . THR A 1 276 ? -9.228 19.716 31.055 1.00 25.84 276 THR A CA 1
ATOM 2173 C C . THR A 1 276 ? -10.510 19.892 30.247 1.00 25.84 276 THR A C 1
ATOM 2175 O O . THR A 1 276 ? -11.056 20.992 30.210 1.00 25.84 276 THR A O 1
ATOM 2178 N N . LEU A 1 277 ? -11.034 18.822 29.654 1.00 27.36 277 LEU A N 1
ATOM 2179 C CA . LEU A 1 277 ? -12.436 18.748 29.246 1.00 27.36 277 LEU A CA 1
ATOM 2180 C C . LEU A 1 277 ? -13.018 17.466 29.836 1.00 27.36 277 LEU A C 1
ATOM 2182 O O . LEU A 1 277 ? -12.525 16.370 29.578 1.00 27.36 277 LEU A O 1
ATOM 2186 N N . GLY A 1 278 ? -13.990 17.653 30.731 1.00 28.61 278 GLY A N 1
ATOM 2187 C CA . GLY A 1 278 ? -14.592 16.602 31.539 1.00 28.61 278 GLY A CA 1
ATOM 2188 C C . GLY A 1 278 ? -15.319 15.565 30.694 1.00 28.61 278 GLY A C 1
ATOM 2189 O O . GLY A 1 278 ? -15.998 15.903 29.728 1.00 28.61 278 GLY A O 1
ATOM 2190 N N . VAL A 1 279 ? -15.185 14.301 31.088 1.00 29.58 279 VAL A N 1
ATOM 2191 C CA . VAL A 1 279 ? -15.984 13.200 30.552 1.00 29.58 279 VAL A CA 1
ATOM 2192 C C . VAL A 1 279 ? -16.394 12.313 31.724 1.00 29.58 279 VAL A C 1
ATOM 2194 O O . VAL A 1 279 ? -15.595 11.533 32.238 1.00 29.58 279 VAL A O 1
ATOM 2197 N N . GLU A 1 280 ? -17.644 12.455 32.157 1.00 23.38 280 GLU A N 1
ATOM 2198 C CA . GLU A 1 280 ? -18.362 11.418 32.898 1.00 23.38 280 GLU A CA 1
ATOM 2199 C C . GLU A 1 280 ? -18.934 10.408 31.886 1.00 23.38 280 GLU A C 1
ATOM 2201 O O . GLU A 1 280 ? -19.453 10.809 30.845 1.00 23.38 280 GLU A O 1
ATOM 2206 N N . GLY A 1 281 ? -18.865 9.103 32.188 1.00 27.83 281 GLY A N 1
ATOM 2207 C CA . GLY A 1 281 ? -19.731 8.105 31.539 1.00 27.83 281 GLY A CA 1
ATOM 2208 C C . GLY A 1 281 ? -19.109 7.053 30.607 1.00 27.83 281 GLY A C 1
ATOM 2209 O O . GLY A 1 281 ? -19.806 6.583 29.713 1.00 27.83 281 GLY A O 1
ATOM 2210 N N . ILE A 1 282 ? -17.858 6.607 30.794 1.00 31.08 282 ILE A N 1
ATOM 2211 C CA . ILE A 1 282 ? -17.365 5.400 30.092 1.00 31.08 282 ILE A CA 1
ATOM 2212 C C . ILE A 1 282 ? -17.687 4.156 30.937 1.00 31.08 282 ILE A C 1
ATOM 2214 O O . ILE A 1 282 ? -16.915 3.770 31.814 1.00 31.08 282 ILE A O 1
ATOM 2218 N N . SER A 1 283 ? -18.836 3.520 30.690 1.00 29.14 283 SER A N 1
ATOM 2219 C CA . SER A 1 283 ? -19.159 2.204 31.261 1.00 29.14 283 SER A CA 1
ATOM 2220 C C . SER A 1 283 ? -18.500 1.080 30.450 1.00 29.14 283 SER A C 1
ATOM 2222 O O . SER A 1 283 ? -18.712 0.985 29.242 1.00 29.14 283 SER A O 1
ATOM 2224 N N . SER A 1 284 ? -17.707 0.247 31.133 1.00 31.72 284 SER A N 1
ATOM 2225 C CA . SER A 1 284 ? -17.220 -1.099 30.762 1.00 31.72 284 SER A CA 1
ATOM 2226 C C . SER A 1 284 ? -17.284 -1.497 29.276 1.00 31.72 284 SER A C 1
ATOM 2228 O O . SER A 1 284 ? -18.061 -2.372 28.894 1.00 31.72 284 SER A O 1
ATOM 2230 N N . GLY A 1 285 ? -16.438 -0.918 28.428 1.00 34.34 285 GLY A N 1
ATOM 2231 C CA . GLY A 1 285 ? -16.244 -1.472 27.092 1.00 34.34 285 GLY A CA 1
ATOM 2232 C C . GLY A 1 285 ? -14.834 -1.291 26.558 1.00 34.34 285 GLY A C 1
ATOM 2233 O O . GLY A 1 285 ? -13.985 -0.621 27.148 1.00 34.34 285 GLY A O 1
ATOM 2234 N N . VAL A 1 286 ? -14.585 -1.988 25.458 1.00 44.25 286 VAL A N 1
ATOM 2235 C CA . VAL A 1 286 ? -13.259 -2.225 24.896 1.00 44.25 286 VAL A CA 1
ATOM 2236 C C . VAL A 1 286 ? -12.901 -1.110 23.912 1.00 44.25 286 VAL A C 1
ATOM 2238 O O . VAL A 1 286 ? -13.694 -0.766 23.037 1.00 44.25 286 VAL A O 1
ATOM 2241 N N . LEU A 1 287 ? -11.693 -0.558 24.040 1.00 39.75 287 LEU A N 1
ATOM 2242 C CA . LEU A 1 287 ? -11.169 0.487 23.157 1.00 39.75 287 LEU A CA 1
ATOM 2243 C C . LEU A 1 287 ? -10.110 -0.084 22.206 1.00 39.75 287 LEU A C 1
ATOM 2245 O O . LEU A 1 287 ? -9.192 -0.778 22.653 1.00 39.75 287 LEU A O 1
ATOM 2249 N N . LYS A 1 288 ? -10.215 0.243 20.913 1.00 44.53 288 LYS A N 1
ATOM 2250 C CA . LYS A 1 288 ? -9.128 0.123 19.931 1.00 44.53 288 LYS A CA 1
ATOM 2251 C C . LYS A 1 288 ? -8.343 1.427 19.897 1.00 44.53 288 LYS A C 1
ATOM 2253 O O . LYS A 1 288 ? -8.933 2.498 19.955 1.00 44.53 288 LYS A O 1
ATOM 2258 N N . CYS A 1 289 ? -7.031 1.336 19.772 1.00 51.12 289 CYS A N 1
ATOM 2259 C CA . CYS A 1 289 ? -6.123 2.462 19.655 1.00 51.12 289 CYS A CA 1
ATOM 2260 C C . CYS A 1 289 ? -5.477 2.454 18.259 1.00 51.12 289 CYS A C 1
ATOM 2262 O O . CYS A 1 289 ? -4.863 1.462 17.866 1.00 51.12 289 CYS A O 1
ATOM 2264 N N . VAL A 1 290 ? -5.658 3.521 17.487 1.00 47.69 290 VAL A N 1
ATOM 2265 C CA . VAL A 1 290 ? -5.151 3.686 16.114 1.00 47.69 290 VAL A CA 1
ATOM 2266 C C . VAL A 1 290 ? -4.173 4.849 16.049 1.00 47.69 290 VAL A C 1
ATOM 2268 O O . VAL A 1 290 ? -4.472 5.891 16.677 1.00 47.69 290 VAL A O 1
#

Organism: Thalictrum thalictroides (NCBI:txid46969)

Radius of gyration: 23.46 Å; chains: 1; bounding box: 61×46×71 Å

Secondary structure (DSSP, 8-state):
--TT--GGGGGGGGGSSPPTT-------SSS-HHHHHHHHH-SEEEEEEE-TT-SSEEEEEEEHHHHHS--SSS----EEEEPPPHHHHHH-TTS-EEEEEEES--SPPPPHHHHHHHHHHHHHHHH-B--STTS---B--S--EETTEETTT---SHHHHHHHTS--S--EEEEEEEEE--TT-TTS-PPPEEEEEEEEEEEE-EETTEEHHHHHHHHHHHTT------TTTS--B--EETTEE-TT---S--HHHHHHTT--SS-----S-----------S-EEEE-

pLDDT: mean 75.39, std 19.32, range [23.38, 97.56]